Protein 5ZGM (pdb70)

Nearest PDB structures (foldseek):
  5zgm-assembly2_B  TM=1.006E+00  e=1.444E-17  Mustelus griseus
  5pal-assembly1_A  TM=9.961E-01  e=2.293E-15  Triakis semifasciata
  1rtp-assembly3_3  TM=9.952E-01  e=2.263E-12  Rattus rattus
  1rtp-assembly2_2  TM=9.877E-01  e=3.039E-12  Rattus rattus
  3fs7-assembly1_A  TM=9.893E-01  e=7.801E-12  Gallus gallus

Structure (mmCIF, N/CA/C/O backbone):
data_5ZGM
#
_entry.id   5ZGM
#
_cell.length_a   26.207
_cell.length_b   43.289
_cell.length_c   52.570
_cell.angle_alpha   65.97
_cell.angle_beta   88.93
_cell.angle_gamma   88.61
#
_symmetry.space_grou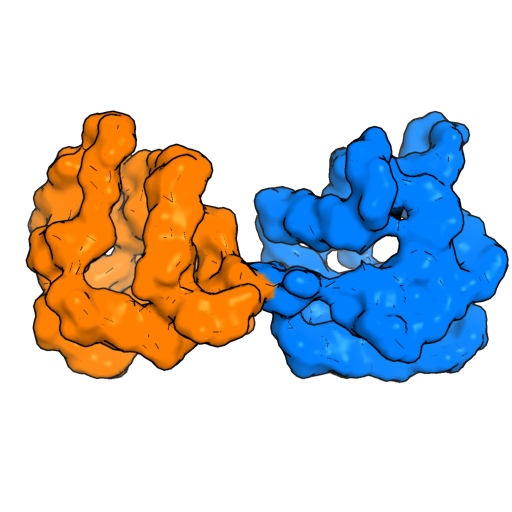p_name_H-M   'P 1'
#
loop_
_entity.id
_entity.type
_entity.pdbx_description
1 polymer 'Parvalbumin SPVI'
2 non-polymer 'CALCIUM ION'
3 non-polymer 'SULFATE ION'
4 water water
#
loop_
_atom_site.group_PDB
_atom_site.id
_atom_site.type_symbol
_atom_site.label_atom_id
_atom_site.label_alt_id
_atom_site.label_comp_id
_atom_site.label_asym_id
_atom_site.label_entity_id
_atom_site.label_seq_id
_atom_site.pdbx_PDB_ins_code
_atom_site.Cartn_x
_atom_site.Cartn_y
_atom_site.Cartn_z
_atom_site.occupancy
_atom_site.B_iso_or_equiv
_atom_site.auth_seq_id
_atom_site.auth_comp_id
_atom_site.auth_asym_id
_atom_site.auth_atom_id
_atom_site.pdbx_PDB_model_num
ATOM 1 N N . PRO A 1 2 ? 27.176 -10.925 24.694 1.00 12.65 2 PRO A N 1
ATOM 2 C CA . PRO A 1 2 ? 26.059 -11.176 23.781 1.00 10.29 2 PRO A CA 1
ATOM 3 C C . PRO A 1 2 ? 24.711 -10.997 24.470 1.00 10.17 2 PRO A C 1
ATOM 4 O O . PRO A 1 2 ? 24.663 -10.491 25.600 1.00 9.89 2 PRO A O 1
ATOM 8 N N . MET A 1 3 ? 23.629 -11.411 23.809 1.00 11.08 3 MET A N 1
ATOM 9 C CA . MET A 1 3 ? 22.304 -11.197 24.379 1.00 8.32 3 MET A CA 1
ATOM 10 C C . MET A 1 3 ? 22.112 -11.962 25.678 1.00 9.10 3 MET A C 1
ATOM 11 O O . MET A 1 3 ? 21.245 -11.600 26.485 1.00 8.41 3 MET A O 1
ATOM 16 N N . THR A 1 4 ? 22.904 -13.006 25.900 1.00 7.92 4 THR A N 1
ATOM 17 C CA . THR A 1 4 ? 22.841 -13.754 27.147 1.00 7.15 4 THR A CA 1
ATOM 18 C C . THR A 1 4 ? 23.252 -12.931 28.363 1.00 8.45 4 THR A C 1
ATOM 19 O O . THR A 1 4 ? 23.071 -13.408 29.489 1.00 9.07 4 THR A O 1
ATOM 23 N N . LYS A 1 5 ? 23.756 -11.706 28.193 1.00 7.41 5 LYS A N 1
ATOM 24 C CA . LYS A 1 5 ? 24.008 -10.872 29.368 1.00 9.48 5 LYS A CA 1
ATOM 25 C C . LYS A 1 5 ? 22.716 -10.542 30.111 1.00 8.88 5 LYS A C 1
ATOM 26 O O . LYS A 1 5 ? 22.745 -10.288 31.321 1.00 9.50 5 LYS A O 1
ATOM 32 N N . VAL A 1 6 ? 21.577 -10.554 29.418 1.00 7.67 6 VAL A N 1
ATOM 33 C CA . VAL A 1 6 ? 20.307 -10.261 30.075 1.00 8.03 6 VAL A CA 1
ATOM 34 C C . VAL A 1 6 ? 19.237 -11.309 29.850 1.00 8.73 6 VAL A C 1
ATOM 35 O O . VAL A 1 6 ? 18.261 -11.335 30.618 1.00 10.69 6 VAL A O 1
ATOM 39 N N . LEU A 1 7 ? 19.343 -12.186 28.853 1.00 6.43 7 LEU A N 1
ATOM 40 C CA . LEU A 1 7 ? 18.325 -13.201 28.597 1.00 8.47 7 LEU A CA 1
ATOM 41 C C . LEU A 1 7 ? 18.937 -14.592 28.689 1.00 9.32 7 LEU A C 1
ATOM 42 O O . LEU A 1 7 ? 20.155 -14.760 28.601 1.00 8.14 7 LEU A O 1
ATOM 47 N N . LYS A 1 8 ? 18.080 -15.601 28.862 1.00 10.54 8 LYS A N 1
ATOM 48 C CA . LYS A 1 8 ? 18.545 -16.963 29.095 1.00 10.88 8 LYS A CA 1
ATOM 49 C C . LYS A 1 8 ? 18.766 -17.697 27.783 1.00 11.78 8 LYS A C 1
ATOM 50 O O . LYS A 1 8 ? 17.950 -17.614 26.856 1.00 12.27 8 LYS A O 1
ATOM 56 N N . ALA A 1 9 ? 19.887 -18.416 27.713 1.00 13.71 9 ALA A N 1
ATOM 57 C CA . ALA A 1 9 ? 20.241 -19.121 26.490 1.00 11.92 9 ALA A CA 1
ATOM 58 C C . ALA A 1 9 ? 19.120 -20.049 26.029 1.00 11.49 9 ALA A C 1
ATOM 59 O O . ALA A 1 9 ? 18.787 -20.089 24.838 1.00 14.35 9 ALA A O 1
ATOM 61 N N . ASP A 1 10 ? 18.501 -20.774 26.963 1.00 14.15 10 ASP A N 1
ATOM 62 C CA . ASP A 1 10 ? 17.431 -21.702 26.601 1.00 15.78 10 ASP A CA 1
ATOM 63 C C . ASP A 1 10 ? 16.183 -20.973 26.106 1.00 14.72 10 ASP A C 1
ATOM 64 O O . ASP A 1 10 ? 15.481 -21.474 25.219 1.00 15.73 10 ASP A O 1
ATOM 69 N N . ASP A 1 11 ? 15.870 -19.809 26.681 1.00 14.41 11 ASP A N 1
ATOM 70 C CA . ASP A 1 11 ? 14.730 -19.029 26.198 1.00 13.51 11 ASP A CA 1
ATOM 71 C C . ASP A 1 11 ? 15.006 -18.468 24.811 1.00 12.37 11 ASP A C 1
ATOM 72 O O . ASP A 1 11 ? 14.108 -18.429 23.957 1.00 12.88 11 ASP A O 1
ATOM 77 N N . ILE A 1 12 ? 16.236 -18.012 24.574 1.00 10.76 12 ILE A N 1
ATOM 78 C CA . ILE A 1 12 ? 16.595 -17.517 23.249 1.00 9.67 12 ILE A CA 1
ATOM 79 C C . ILE A 1 12 ? 16.405 -18.612 22.208 1.00 12.16 12 ILE A C 1
ATOM 80 O O . ILE A 1 12 ? 15.806 -18.388 21.146 1.00 12.77 12 ILE A O 1
ATOM 85 N N . ASN A 1 13 ? 16.902 -19.819 22.502 1.00 13.62 13 ASN A N 1
ATOM 86 C CA . ASN A 1 13 ? 16.800 -20.907 21.536 1.00 14.42 13 ASN A CA 1
ATOM 87 C C . ASN A 1 13 ? 15.347 -21.262 21.254 1.00 13.38 13 ASN A C 1
ATOM 88 O O . ASN A 1 13 ? 14.971 -21.472 20.095 1.00 15.38 13 ASN A O 1
ATOM 93 N N . LYS A 1 14 ? 14.514 -21.319 22.298 1.00 13.35 14 LYS A N 1
ATOM 94 C CA . LYS A 1 14 ? 13.104 -21.642 22.111 1.00 14.82 14 LYS A CA 1
ATOM 95 C C . LYS A 1 14 ? 12.386 -20.553 21.324 1.00 13.28 14 LYS A C 1
ATOM 96 O O . LYS A 1 14 ? 11.622 -20.846 20.395 1.00 15.33 14 LYS A O 1
ATOM 102 N N . ALA A 1 15 ? 12.637 -19.285 21.667 1.00 12.47 15 ALA A N 1
ATOM 103 C CA . ALA A 1 15 ? 11.925 -18.196 21.009 1.00 11.91 15 ALA A CA 1
ATOM 104 C C . ALA A 1 15 ? 12.315 -18.086 19.542 1.00 10.93 15 ALA A C 1
ATOM 105 O O . ALA A 1 15 ? 11.451 -17.884 18.680 1.00 12.29 15 ALA A O 1
ATOM 107 N N . VAL A 1 16 ? 13.606 -18.220 19.236 1.00 11.62 16 VAL A N 1
ATOM 108 C CA . VAL A 1 16 ? 14.043 -18.110 17.849 1.00 12.09 16 VAL A CA 1
ATOM 109 C C . VAL A 1 16 ? 13.499 -19.269 17.021 1.00 13.99 16 VAL A C 1
ATOM 110 O O . VAL A 1 16 ? 13.006 -19.073 15.902 1.00 15.40 16 VAL A O 1
ATOM 114 N N . SER A 1 17 ? 13.538 -20.482 17.571 1.00 17.20 17 SER A N 1
ATOM 115 C CA . SER A 1 17 ? 12.999 -21.630 16.849 1.00 18.72 17 SER A CA 1
ATOM 116 C C . SER A 1 17 ? 11.502 -21.493 16.599 1.00 16.30 17 SER A C 1
ATOM 117 O O . SER A 1 17 ? 11.001 -21.970 15.573 1.00 16.46 17 SER A O 1
ATOM 120 N N . ALA A 1 18 ? 10.774 -20.834 17.507 1.00 16.63 18 ALA A N 1
ATOM 121 C CA . ALA A 1 18 ? 9.333 -20.701 17.336 1.00 14.02 18 ALA A CA 1
ATOM 122 C C . ALA A 1 18 ? 8.971 -19.899 16.096 1.00 13.41 18 ALA A C 1
ATOM 123 O O . ALA A 1 18 ? 7.829 -19.983 15.629 1.00 16.43 18 ALA A O 1
ATOM 125 N N . PHE A 1 19 ? 9.910 -19.126 15.551 1.00 12.22 19 PHE A N 1
ATOM 126 C CA . PHE A 1 19 ? 9.654 -18.287 14.389 1.00 10.93 19 PHE A CA 1
ATOM 127 C C . PHE A 1 19 ? 10.568 -18.628 13.225 1.00 11.77 19 PHE A C 1
ATOM 128 O O . PHE A 1 19 ? 10.876 -17.774 12.396 1.00 13.50 19 PHE A O 1
ATOM 136 N N . LYS A 1 20 ? 10.949 -19.903 13.120 1.00 15.15 20 LYS A N 1
ATOM 137 C CA . LYS A 1 20 ? 11.814 -20.335 12.027 1.00 15.27 20 LYS A CA 1
ATOM 138 C C . LYS A 1 20 ? 11.131 -20.207 10.670 1.00 14.90 20 LYS A C 1
ATOM 139 O O . LYS A 1 20 ? 11.807 -20.019 9.655 1.00 16.60 20 LYS A O 1
ATOM 145 N N . ASP A 1 21 ? 9.810 -20.310 10.623 1.00 13.36 21 ASP A N 1
ATOM 146 C CA . ASP A 1 21 ? 9.104 -20.246 9.351 1.00 15.05 21 ASP A CA 1
ATOM 147 C C . ASP A 1 21 ? 9.079 -18.818 8.826 1.00 14.22 21 ASP A C 1
ATOM 148 O O . ASP A 1 21 ? 8.603 -17.913 9.533 1.00 13.86 21 ASP A O 1
ATOM 153 N N . PRO A 1 22 ? 9.579 -18.568 7.614 1.00 12.79 22 PRO A N 1
ATOM 154 C CA . PRO A 1 22 ? 9.521 -17.218 7.048 1.00 14.29 22 PRO A CA 1
ATOM 155 C C . PRO A 1 22 ? 8.097 -16.692 7.008 1.00 14.72 22 PRO A C 1
ATOM 156 O O . PRO A 1 22 ? 7.151 -17.416 6.693 1.00 15.18 22 PRO A O 1
ATOM 160 N N . GLY A 1 23 ? 7.949 -15.418 7.351 1.00 13.85 23 GLY A N 1
ATOM 161 C CA . GLY A 1 23 ? 6.667 -14.754 7.297 1.00 17.41 23 GLY A CA 1
ATOM 162 C C . GLY A 1 23 ? 5.842 -14.832 8.561 1.00 19.46 23 GLY A C 1
ATOM 163 O O . GLY A 1 23 ? 4.776 -14.207 8.620 1.00 28.10 23 GLY A O 1
ATOM 164 N N . THR A 1 24 ? 6.298 -15.556 9.579 1.00 12.49 24 THR A N 1
ATOM 165 C CA . THR A 1 24 ? 5.489 -15.805 10.765 1.00 13.69 24 THR A CA 1
ATOM 166 C C . THR A 1 24 ? 5.885 -14.969 11.974 1.00 12.50 24 THR A C 1
ATOM 167 O O . THR A 1 24 ? 5.304 -15.156 13.045 1.00 14.48 24 THR A O 1
ATOM 171 N N . PHE A 1 25 ? 6.846 -14.057 11.846 1.00 12.98 25 PHE A N 1
ATOM 172 C CA . PHE A 1 25 ? 7.334 -13.372 13.040 1.00 11.70 25 PHE A CA 1
ATOM 173 C C . PHE A 1 25 ? 6.230 -12.547 13.695 1.00 14.64 25 PHE A C 1
ATOM 174 O O . PHE A 1 25 ? 5.462 -11.857 13.019 1.00 14.75 25 PHE A O 1
ATOM 182 N N . ASP A 1 26 ? 6.136 -12.656 15.018 1.00 12.70 26 ASP A N 1
ATOM 183 C CA . ASP A 1 26 ? 5.270 -11.807 15.832 1.00 13.94 26 ASP A CA 1
ATOM 184 C C . ASP A 1 26 ? 6.092 -11.384 17.036 1.00 11.31 26 ASP A C 1
ATOM 185 O O . ASP A 1 26 ? 6.386 -12.210 17.908 1.00 9.98 26 ASP A O 1
ATOM 190 N N . TYR A 1 27 ? 6.444 -10.102 17.105 1.00 10.89 27 TYR A N 1
ATOM 191 C CA . TYR A 1 27 ? 7.325 -9.662 18.187 1.00 11.97 27 TYR A CA 1
ATOM 192 C C . TYR A 1 27 ? 6.691 -9.854 19.561 1.00 9.01 27 TYR A C 1
ATOM 193 O O . TYR A 1 27 ? 7.407 -10.033 20.547 1.00 9.12 27 TYR A O 1
ATOM 202 N N . LYS A 1 28 ? 5.365 -9.807 19.656 1.00 10.00 28 LYS A N 1
ATOM 203 C CA . LYS A 1 28 ? 4.742 -9.877 20.975 1.00 10.56 28 LYS A CA 1
ATOM 204 C C . LYS A 1 28 ? 4.915 -11.257 21.594 1.00 8.73 28 LYS A C 1
ATOM 205 O O . LYS A 1 28 ? 5.347 -11.390 22.749 1.00 9.75 28 LYS A O 1
ATOM 211 N N . ARG A 1 29 ? 4.592 -12.301 20.832 1.00 9.90 29 ARG A N 1
ATOM 212 C CA . ARG A 1 29 ? 4.843 -13.656 21.295 1.00 11.05 29 ARG A CA 1
ATOM 213 C C . ARG A 1 29 ? 6.340 -13.923 21.437 1.00 9.23 29 ARG A C 1
ATOM 214 O O . ARG A 1 29 ? 6.760 -14.624 22.361 1.00 8.64 29 ARG A O 1
ATOM 222 N N . PHE A 1 30 ? 7.163 -13.374 20.536 1.00 6.91 30 PHE A N 1
ATOM 223 C CA . PHE A 1 30 ? 8.608 -13.562 20.656 1.00 8.48 30 PHE A CA 1
ATOM 224 C C . PHE A 1 30 ? 9.132 -12.969 21.962 1.00 8.54 30 PHE A C 1
ATOM 225 O O . PHE A 1 30 ? 9.932 -13.604 22.670 1.00 7.75 30 PHE A O 1
ATOM 233 N N . PHE A 1 31 ? 8.678 -11.760 22.314 1.00 8.13 31 PHE A N 1
ATOM 234 C CA . PHE A 1 31 ? 9.126 -11.139 23.557 1.00 8.91 31 PHE A CA 1
ATOM 235 C C . PHE A 1 31 ? 8.689 -11.933 24.784 1.00 8.53 31 PHE A C 1
ATOM 236 O O . PHE A 1 31 ? 9.407 -11.964 25.789 1.00 9.32 31 PHE A O 1
ATOM 244 N N . GLN A 1 32 ? 7.527 -12.587 24.726 1.00 8.18 32 GLN A N 1
ATOM 245 C CA . GLN A 1 32 ? 7.116 -13.454 25.829 1.00 8.86 32 GLN A CA 1
ATOM 246 C C . GLN A 1 32 ? 8.014 -14.680 25.912 1.00 10.22 32 GLN A C 1
ATOM 247 O O . GLN A 1 32 ? 8.561 -14.995 26.976 1.00 11.29 32 GLN A O 1
ATOM 253 N N . LEU A 1 33 ? 8.190 -15.372 24.785 1.00 9.13 33 LEU A N 1
ATOM 254 C CA . LEU A 1 33 ? 8.936 -16.632 24.790 1.00 10.41 33 LEU A CA 1
ATOM 255 C C . LEU A 1 33 ? 10.395 -16.420 25.164 1.00 11.79 33 LEU A C 1
ATOM 256 O O . LEU A 1 33 ? 11.000 -17.266 25.838 1.00 11.32 33 LEU A O 1
ATOM 261 N N . VAL A 1 34 ? 10.985 -15.307 24.719 1.00 9.42 34 VAL A N 1
ATOM 262 C CA . VAL A 1 34 ? 12.403 -15.037 24.954 1.00 9.06 34 VAL A CA 1
ATOM 263 C C . VAL A 1 34 ? 12.652 -14.491 26.348 1.00 8.82 34 VAL A C 1
ATOM 264 O O . VAL A 1 34 ? 13.817 -14.350 26.754 1.00 10.00 34 VAL A O 1
ATOM 268 N N . GLY A 1 35 ? 11.591 -14.177 27.098 1.00 9.77 35 GLY A N 1
ATOM 269 C CA . GLY A 1 35 ? 11.747 -13.684 28.451 1.00 11.38 35 GLY A CA 1
ATOM 270 C C . GLY A 1 35 ? 12.083 -12.217 28.554 1.00 9.17 35 GLY A C 1
ATOM 271 O O . GLY A 1 35 ? 12.604 -11.777 29.586 1.00 12.29 35 GLY A O 1
ATOM 272 N N . LEU A 1 36 ? 11.808 -11.442 27.505 1.00 8.16 36 LEU A N 1
ATOM 273 C CA . LEU A 1 36 ? 12.047 -10.004 27.541 1.00 8.02 36 LEU A CA 1
ATOM 274 C C . LEU A 1 36 ? 10.890 -9.254 28.191 1.00 9.36 36 LEU A C 1
ATOM 275 O O . LEU A 1 36 ? 11.107 -8.235 28.859 1.00 9.17 36 LEU A O 1
ATOM 280 N N . LYS A 1 37 ? 9.660 -9.720 28.001 1.00 10.23 37 LYS A N 1
ATOM 281 C CA A LYS A 1 37 ? 8.561 -9.178 28.781 0.50 10.79 37 LYS A CA 1
ATOM 282 C CA B LYS A 1 37 ? 8.543 -9.202 28.779 0.50 10.89 37 LYS A CA 1
ATOM 283 C C . LYS A 1 37 ? 8.850 -9.394 30.259 1.00 11.85 37 LYS A C 1
ATOM 284 O O . LYS A 1 37 ? 9.246 -10.484 30.677 1.00 14.01 37 LYS A O 1
ATOM 295 N N . GLY A 1 38 ? 8.687 -8.330 31.047 1.00 10.72 38 GLY A N 1
ATOM 296 C CA . GLY A 1 38 ? 8.993 -8.368 32.463 1.00 16.96 38 GLY A CA 1
ATOM 297 C C . GLY A 1 38 ? 10.384 -7.903 32.829 1.00 17.21 38 GLY A C 1
ATOM 298 O O . GLY A 1 38 ? 10.767 -8.013 33.999 1.00 17.74 38 GLY A O 1
ATOM 299 N N . LYS A 1 39 ? 11.161 -7.412 31.870 1.00 11.38 39 LYS A N 1
ATOM 300 C CA . LYS A 1 39 ? 12.488 -6.912 32.165 1.00 9.79 39 LYS A CA 1
ATOM 301 C C . LYS A 1 39 ? 12.432 -5.432 32.518 1.00 9.48 39 LYS A C 1
ATOM 302 O O . LYS A 1 39 ? 11.621 -4.671 31.981 1.00 10.38 39 LYS A O 1
ATOM 308 N N . SER A 1 40 ? 13.308 -5.038 33.435 1.00 9.21 40 SER A N 1
ATOM 309 C CA . SER A 1 40 ? 13.440 -3.648 33.828 1.00 11.03 40 SER A CA 1
ATOM 310 C C . SER A 1 40 ? 13.944 -2.796 32.668 1.00 8.41 40 SER A C 1
ATOM 311 O O . SER A 1 40 ? 14.526 -3.290 31.695 1.00 10.39 40 SER A O 1
ATOM 314 N N . GLU A 1 41 ? 13.729 -1.482 32.797 1.00 10.81 41 GLU A N 1
ATOM 315 C CA . GLU A 1 41 ? 14.177 -0.548 31.766 1.00 10.72 41 GLU A CA 1
ATOM 316 C C . GLU A 1 41 ? 15.671 -0.681 31.511 1.00 8.60 41 GLU A C 1
ATOM 317 O O . GLU A 1 41 ? 16.118 -0.616 30.360 1.00 9.64 41 GLU A O 1
ATOM 323 N N . ALA A 1 42 ? 16.462 -0.892 32.565 1.00 8.65 42 ALA A N 1
ATOM 324 C CA . ALA A 1 42 ? 17.905 -1.010 32.381 1.00 8.14 42 ALA A CA 1
ATOM 325 C C . ALA A 1 42 ? 18.273 -2.251 31.574 1.00 7.79 42 ALA A C 1
ATOM 326 O O . ALA A 1 42 ? 19.185 -2.205 30.734 1.00 9.46 42 ALA A O 1
ATOM 328 N N . GLN A 1 43 ? 17.586 -3.369 31.805 1.00 8.90 43 GLN A N 1
ATOM 329 C CA . GLN A 1 43 ? 17.897 -4.570 31.038 1.00 7.51 43 GLN A CA 1
ATOM 330 C C . GLN A 1 43 ? 17.384 -4.450 29.610 1.00 8.69 43 GLN A C 1
ATOM 331 O O . GLN A 1 43 ? 18.037 -4.911 28.669 1.00 7.99 43 GLN A O 1
ATOM 337 N N . VAL A 1 44 ? 16.233 -3.810 29.426 1.00 8.38 44 VAL A N 1
ATOM 338 C CA . VAL A 1 44 ? 15.733 -3.556 28.076 1.00 7.43 44 VAL A CA 1
ATOM 339 C C . VAL A 1 44 ? 16.720 -2.702 27.294 1.00 7.82 44 VAL A C 1
ATOM 340 O O . VAL A 1 44 ? 16.937 -2.925 26.089 1.00 8.95 44 VAL A O 1
ATOM 344 N N . LYS A 1 45 ? 17.363 -1.739 27.965 1.00 8.21 45 LYS A N 1
ATOM 345 C CA . LYS A 1 45 ? 18.381 -0.915 27.310 1.00 8.28 45 LYS A CA 1
ATOM 346 C C . LYS A 1 45 ? 19.554 -1.756 26.808 1.00 9.64 45 LYS A C 1
ATOM 347 O O . LYS A 1 45 ? 20.107 -1.481 25.736 1.00 9.35 45 LYS A O 1
ATOM 353 N N . GLU A 1 46 ? 19.951 -2.785 27.560 1.00 8.23 46 GLU A N 1
ATOM 354 C CA . GLU A 1 46 ? 21.022 -3.658 27.088 1.00 8.10 46 GLU A CA 1
ATOM 355 C C . GLU A 1 46 ? 20.616 -4.405 25.820 1.00 7.73 46 GLU A C 1
ATOM 356 O O . GLU A 1 46 ? 21.434 -4.583 24.907 1.00 8.69 46 GLU A O 1
ATOM 362 N N . VAL A 1 47 ? 19.359 -4.847 25.741 1.00 7.31 47 VAL A N 1
ATOM 363 C CA . VAL A 1 47 ? 18.866 -5.498 24.529 1.00 7.22 47 VAL A CA 1
ATOM 364 C C . VAL A 1 47 ? 18.885 -4.515 23.369 1.00 5.81 47 VAL A C 1
ATOM 365 O O . VAL A 1 47 ? 19.368 -4.823 22.270 1.00 7.66 47 VAL A O 1
ATOM 369 N N . PHE A 1 48 ? 18.375 -3.298 23.614 1.00 6.37 48 PHE A N 1
ATOM 370 C CA . PHE A 1 48 ? 18.346 -2.268 22.581 1.00 5.90 48 PHE A CA 1
ATOM 371 C C . PHE A 1 48 ? 19.738 -2.033 22.030 1.00 6.04 48 PHE A C 1
ATOM 372 O O . PHE A 1 48 ? 19.938 -1.949 20.812 1.00 7.09 48 PHE A O 1
ATOM 380 N N . GLU A 1 49 ? 20.727 -1.928 22.925 1.00 6.77 49 GLU A N 1
ATOM 381 C CA . GLU A 1 49 ? 22.084 -1.619 22.485 1.00 7.86 49 GLU A CA 1
ATOM 382 C C . GLU A 1 49 ? 22.687 -2.730 21.633 1.00 7.54 49 GLU A C 1
ATOM 383 O O . GLU A 1 49 ? 23.446 -2.437 20.703 1.00 7.89 49 GLU A O 1
ATOM 389 N N . ILE A 1 50 ? 22.337 -3.992 21.890 1.00 7.25 50 ILE A N 1
ATOM 390 C CA . ILE A 1 50 ? 22.810 -5.072 21.034 1.00 8.14 50 ILE A CA 1
ATOM 391 C C . ILE A 1 50 ? 22.183 -4.967 19.654 1.00 7.20 50 ILE A C 1
ATOM 392 O O . ILE A 1 50 ? 22.852 -5.147 18.633 1.00 8.77 50 ILE A O 1
ATOM 397 N N . LEU A 1 51 ? 20.888 -4.665 19.600 1.00 6.99 51 LEU A N 1
ATOM 398 C CA . LEU A 1 51 ? 20.208 -4.554 18.313 1.00 6.32 51 LEU A CA 1
ATOM 399 C C . LEU A 1 51 ? 20.689 -3.345 17.512 1.00 9.03 51 LEU A C 1
ATOM 400 O O . LEU A 1 51 ? 20.709 -3.388 16.274 1.00 7.90 51 LEU A O 1
ATOM 405 N N . ASP A 1 52 ? 21.076 -2.268 18.197 1.00 6.52 52 ASP A N 1
ATOM 406 C CA . ASP A 1 52 ? 21.654 -1.077 17.570 1.00 5.87 52 ASP A CA 1
ATOM 407 C C . ASP A 1 52 ? 23.128 -1.359 17.276 1.00 7.73 52 ASP A C 1
ATOM 408 O O . ASP A 1 52 ? 24.041 -0.950 17.999 1.00 8.49 52 ASP A O 1
ATOM 413 N N . LYS A 1 53 ? 23.353 -2.065 16.166 1.00 8.21 53 LYS A N 1
ATOM 414 C CA . LYS A 1 53 ? 24.681 -2.585 15.870 1.00 11.69 53 LYS A CA 1
ATOM 415 C C . LYS A 1 53 ? 25.682 -1.483 15.570 1.00 10.73 53 LYS A C 1
ATOM 416 O O . LYS A 1 53 ? 26.870 -1.646 15.866 1.00 13.01 53 LYS A O 1
ATOM 422 N N . ASP A 1 54 ? 25.249 -0.374 14.978 1.00 7.12 54 ASP A N 1
ATOM 423 C CA . ASP A 1 54 ? 26.165 0.673 14.549 1.00 8.48 54 ASP A CA 1
ATOM 424 C C . ASP A 1 54 ? 26.270 1.829 15.539 1.00 9.34 54 ASP A C 1
ATOM 425 O O . ASP A 1 54 ? 26.824 2.875 15.188 1.00 10.44 54 ASP A O 1
ATOM 430 N N . GLN A 1 55 ? 25.737 1.671 16.755 1.00 7.48 55 GLN A N 1
ATOM 431 C CA . GLN A 1 55 ? 25.861 2.668 17.825 1.00 9.26 55 GLN A CA 1
ATOM 432 C C . GLN A 1 55 ? 25.179 3.991 17.506 1.00 9.39 55 GLN A C 1
ATOM 433 O O . GLN A 1 55 ? 25.513 5.019 18.102 1.00 11.53 55 GLN A O 1
ATOM 439 N N . SER A 1 56 ? 24.209 3.998 16.600 1.00 8.20 56 SER A N 1
ATOM 440 C CA . SER A 1 56 ? 23.587 5.256 16.211 1.00 8.95 56 SER A CA 1
ATOM 441 C C . SER A 1 56 ? 22.615 5.793 17.249 1.00 9.38 56 SER A C 1
ATOM 442 O O . SER A 1 56 ? 22.240 6.968 17.168 1.00 12.04 56 SER A O 1
ATOM 445 N N . GLY A 1 57 ? 22.217 4.984 18.228 1.00 6.68 57 GLY A N 1
ATOM 446 C CA . GLY A 1 57 ? 21.162 5.377 19.137 1.00 7.80 57 GLY A CA 1
ATOM 447 C C . GLY A 1 57 ? 19.769 4.999 18.684 1.00 6.65 57 GLY A C 1
ATOM 448 O O . GLY A 1 57 ? 18.800 5.263 19.418 1.00 8.15 57 GLY A O 1
ATOM 449 N N . PHE A 1 58 ? 19.630 4.398 17.502 1.00 6.55 58 PHE A N 1
ATOM 450 C CA . PHE A 1 58 ? 18.344 3.966 16.977 1.00 5.23 58 PHE A CA 1
ATOM 451 C C . PHE A 1 58 ? 18.530 2.618 16.302 1.00 6.33 58 PHE A C 1
ATOM 452 O O . PHE A 1 58 ? 19.616 2.298 15.807 1.00 7.27 58 PHE A O 1
ATOM 460 N N . ILE A 1 59 ? 17.455 1.833 16.274 1.00 6.21 59 ILE A N 1
ATOM 461 C CA . ILE A 1 59 ? 17.399 0.609 15.487 1.00 6.81 59 ILE A CA 1
ATOM 462 C C . ILE A 1 59 ? 16.780 1.003 14.153 1.00 6.57 59 ILE A C 1
ATOM 463 O O . ILE A 1 59 ? 15.569 1.234 14.059 1.00 6.97 59 ILE A O 1
ATOM 468 N N . GLU A 1 60 ? 17.620 1.134 13.138 1.00 6.57 60 GLU A N 1
ATOM 469 C CA . GLU A 1 60 ? 17.148 1.462 11.801 1.00 6.82 60 GLU A CA 1
ATOM 470 C C . GLU A 1 60 ? 16.488 0.234 11.173 1.00 8.09 60 GLU A C 1
ATOM 471 O O . GLU A 1 60 ? 16.582 -0.882 11.690 1.00 8.27 60 GLU A O 1
ATOM 477 N N . GLU A 1 61 ? 15.804 0.448 10.047 1.00 9.16 61 GLU A N 1
ATOM 478 C CA . GLU A 1 61 ? 15.011 -0.621 9.443 1.00 8.15 61 GLU A CA 1
ATOM 479 C C . GLU A 1 61 ? 15.842 -1.871 9.157 1.00 10.55 61 GLU A C 1
ATOM 480 O O . GLU A 1 61 ? 15.390 -2.994 9.420 1.00 9.87 61 GLU A O 1
ATOM 486 N N . GLU A 1 62 ? 17.062 -1.712 8.634 1.00 8.83 62 GLU A N 1
ATOM 487 C CA . GLU A 1 62 ? 17.853 -2.899 8.325 1.00 11.20 62 GLU A CA 1
ATOM 488 C C . GLU A 1 62 ? 18.305 -3.625 9.585 1.00 11.26 62 GLU A C 1
ATOM 489 O O . GLU A 1 62 ? 18.469 -4.851 9.564 1.00 10.66 62 GLU A O 1
ATOM 495 N N . GLU A 1 63 ? 18.514 -2.894 10.684 1.00 8.16 63 GLU A N 1
ATOM 496 C CA . GLU A 1 63 ? 18.808 -3.547 11.956 1.00 7.56 63 GLU A CA 1
ATOM 497 C C . GLU A 1 63 ? 17.600 -4.308 12.488 1.00 8.98 63 GLU A C 1
ATOM 498 O O . GLU A 1 63 ? 17.758 -5.349 13.140 1.00 9.72 63 GLU A O 1
ATOM 504 N N . LEU A 1 64 ? 16.391 -3.798 12.246 1.00 8.59 64 LEU A N 1
ATOM 505 C CA . LEU A 1 64 ? 15.189 -4.536 12.614 1.00 6.90 64 LEU A CA 1
ATOM 506 C C . LEU A 1 64 ? 15.059 -5.816 11.798 1.00 8.18 64 LEU A C 1
ATOM 507 O O . LEU A 1 64 ? 14.632 -6.858 12.313 1.00 9.39 64 LEU A O 1
ATOM 512 N N . LYS A 1 65 ? 15.420 -5.757 10.516 1.00 7.41 65 LYS A N 1
ATOM 513 C CA . LYS A 1 65 ? 15.384 -6.956 9.685 1.00 8.48 65 LYS A CA 1
ATOM 514 C C . LYS A 1 65 ? 16.280 -8.055 10.254 1.00 11.20 65 LYS A C 1
ATOM 515 O O . LYS A 1 65 ? 15.983 -9.252 10.102 1.00 11.15 65 LYS A O 1
ATOM 521 N N . SER A 1 66 ? 17.363 -7.675 10.935 1.00 9.31 66 SER A N 1
ATOM 522 C CA . SER A 1 66 ? 18.288 -8.623 11.544 1.00 9.40 66 SER A CA 1
ATOM 523 C C . SER A 1 66 ? 18.000 -8.877 13.019 1.00 8.07 66 SER A C 1
ATOM 524 O O . SER A 1 66 ? 18.876 -9.380 13.723 1.00 11.00 66 SER A O 1
ATOM 527 N N . VAL A 1 67 ? 16.786 -8.570 13.487 1.00 7.70 67 VAL A N 1
ATOM 528 C CA . VAL A 1 67 ? 16.490 -8.670 14.917 1.00 8.38 67 VAL A CA 1
ATOM 529 C C . VAL A 1 67 ? 16.810 -10.058 15.470 1.00 11.41 67 VAL A C 1
ATOM 530 O O . VAL A 1 67 ? 17.394 -10.183 16.554 1.00 9.04 67 VAL A O 1
ATOM 534 N N . LEU A 1 68 ? 16.432 -11.124 14.751 1.00 8.76 68 LEU A N 1
ATOM 535 C CA . LEU A 1 68 ? 16.643 -12.463 15.296 1.00 11.53 68 LEU A CA 1
ATOM 536 C C . LEU A 1 68 ? 18.124 -12.763 15.480 1.00 11.02 68 LEU A C 1
ATOM 537 O O . LEU A 1 68 ? 18.509 -13.419 16.456 1.00 11.41 68 LEU A O 1
ATOM 542 N N . LYS A 1 69 ? 18.967 -12.283 14.558 1.00 10.55 69 LYS A N 1
ATOM 543 C CA . LYS A 1 69 ? 20.411 -12.479 14.655 1.00 12.86 69 LYS A CA 1
ATOM 544 C C . LYS A 1 69 ? 21.004 -11.795 15.879 1.00 12.53 69 LYS A C 1
ATOM 545 O O . LYS A 1 69 ? 22.058 -12.213 16.367 1.00 15.78 69 LYS A O 1
ATOM 551 N N . GLY A 1 70 ? 20.379 -10.723 16.374 1.00 12.19 70 GLY A N 1
ATOM 552 C CA . GLY A 1 70 ? 20.873 -10.111 17.593 1.00 12.86 70 GLY A CA 1
ATOM 553 C C . GLY A 1 70 ? 20.668 -10.991 18.807 1.00 11.64 70 GLY A C 1
ATOM 554 O O . GLY A 1 70 ? 21.444 -10.931 19.765 1.00 13.53 70 GLY A O 1
ATOM 555 N N . PHE A 1 71 ? 19.622 -11.815 18.785 1.00 10.37 71 PHE A N 1
ATOM 556 C CA . PHE A 1 71 ? 19.384 -12.765 19.861 1.00 11.79 71 PHE A CA 1
ATOM 557 C C . PHE A 1 71 ? 20.221 -14.027 19.690 1.00 14.80 71 PHE A C 1
ATOM 558 O O . PHE A 1 71 ? 20.768 -14.547 20.666 1.00 14.67 71 PHE A O 1
ATOM 566 N N . SER A 1 72 ? 20.344 -14.524 18.459 1.00 13.47 72 SER A N 1
ATOM 567 C CA . SER A 1 72 ? 21.071 -15.755 18.189 1.00 14.62 72 SER A CA 1
ATOM 568 C C . SER A 1 72 ? 21.728 -15.635 16.826 1.00 12.66 72 SER A C 1
ATOM 569 O O . SER A 1 72 ? 21.047 -15.381 15.826 1.00 13.86 72 SER A O 1
ATOM 572 N N . ALA A 1 73 ? 23.041 -15.876 16.789 1.00 16.16 73 ALA A N 1
ATOM 573 C CA . ALA A 1 73 ? 23.830 -15.561 15.600 1.00 20.91 73 ALA A CA 1
ATOM 574 C C . ALA A 1 73 ? 23.358 -16.311 14.362 1.00 22.26 73 ALA A C 1
ATOM 575 O O . ALA A 1 73 ? 23.563 -15.836 13.239 1.00 21.76 73 ALA A O 1
ATOM 577 N N . HIS A 1 74 ? 22.732 -17.472 14.535 1.00 16.65 74 HIS A N 1
ATOM 578 C CA . HIS A 1 74 ? 22.310 -18.277 13.396 1.00 18.97 74 HIS A CA 1
ATOM 579 C C . HIS A 1 74 ? 20.867 -18.019 12.979 1.00 21.48 74 HIS A C 1
ATOM 580 O O . HIS A 1 74 ? 20.374 -18.696 12.071 1.00 24.25 74 HIS A O 1
ATOM 587 N N . GLY A 1 75 ? 20.185 -17.059 13.609 1.00 19.08 75 GLY A N 1
ATOM 588 C CA . GLY A 1 75 ? 18.814 -16.764 13.247 1.00 18.63 75 GLY A CA 1
ATOM 589 C C . GLY A 1 75 ? 18.693 -16.218 11.839 1.00 14.50 75 GLY A C 1
ATOM 590 O O . GLY A 1 75 ? 19.633 -15.664 11.272 1.00 21.63 75 GLY A O 1
ATOM 591 N N . ARG A 1 76 ? 17.506 -16.381 11.264 1.00 14.86 76 ARG A N 1
ATOM 592 C CA . ARG A 1 76 ? 17.234 -15.879 9.927 1.00 13.42 76 ARG A CA 1
ATOM 593 C C . ARG A 1 76 ? 16.972 -14.375 9.948 1.00 12.35 76 ARG A C 1
ATOM 594 O O . ARG A 1 76 ? 16.612 -13.788 10.971 1.00 12.33 76 ARG A O 1
ATOM 602 N N . ASP A 1 77 ? 17.150 -13.752 8.790 1.00 12.23 77 ASP A N 1
ATOM 603 C CA . ASP A 1 77 ? 16.646 -12.399 8.605 1.00 10.18 77 ASP A CA 1
ATOM 604 C C . ASP A 1 77 ? 15.130 -12.433 8.441 1.00 12.49 77 ASP A C 1
ATOM 605 O O . ASP A 1 77 ? 14.555 -13.421 7.977 1.00 14.55 77 ASP A O 1
ATOM 610 N N . LEU A 1 78 ? 14.471 -11.346 8.841 1.00 10.19 78 LEU A N 1
ATOM 611 C CA . LEU A 1 78 ? 13.059 -11.176 8.532 1.00 9.77 78 LEU A CA 1
ATOM 612 C C . LEU A 1 78 ? 12.882 -10.813 7.058 1.00 12.17 78 LEU A C 1
ATOM 613 O O . LEU A 1 78 ? 13.788 -10.285 6.410 1.00 12.12 78 LEU A O 1
ATOM 618 N N . SER A 1 79 ? 11.698 -11.097 6.523 1.00 11.59 79 SER A N 1
ATOM 619 C CA . SER A 1 79 ? 11.380 -10.577 5.201 1.00 11.98 79 SER A CA 1
ATOM 620 C C . SER A 1 79 ? 11.094 -9.079 5.284 1.00 13.10 79 SER A C 1
ATOM 621 O O . SER A 1 79 ? 10.902 -8.514 6.366 1.00 12.51 79 SER A O 1
ATOM 624 N N . ASP A 1 80 ? 11.058 -8.424 4.121 1.00 14.00 80 ASP A N 1
ATOM 625 C CA . ASP A 1 80 ? 10.670 -7.016 4.097 1.00 11.92 80 ASP A CA 1
ATOM 626 C C . ASP A 1 80 ? 9.269 -6.823 4.672 1.00 13.90 80 ASP A C 1
ATOM 627 O O . ASP A 1 80 ? 9.015 -5.853 5.394 1.00 14.13 80 ASP A O 1
ATOM 632 N N . THR A 1 81 ? 8.355 -7.751 4.392 1.00 14.00 81 THR A N 1
ATOM 633 C CA . THR A 1 81 ? 6.998 -7.648 4.925 1.00 14.49 81 THR A CA 1
ATOM 634 C C . THR A 1 81 ? 7.000 -7.725 6.445 1.00 14.07 81 THR A C 1
ATOM 635 O O . THR A 1 81 ? 6.324 -6.941 7.120 1.00 13.39 81 THR A O 1
ATOM 639 N N . GLU A 1 82 ? 7.741 -8.681 7.002 1.00 10.49 82 GLU A N 1
ATOM 640 C CA . GLU A 1 82 ? 7.831 -8.782 8.456 1.00 11.21 82 GLU A CA 1
ATOM 641 C C . GLU A 1 82 ? 8.490 -7.546 9.055 1.00 11.62 82 GLU A C 1
ATOM 642 O O . GLU A 1 82 ? 8.066 -7.056 10.109 1.00 10.09 82 GLU A O 1
ATOM 648 N N . THR A 1 83 ? 9.548 -7.047 8.415 1.00 8.74 83 THR A N 1
ATOM 649 C CA . THR A 1 83 ? 10.255 -5.885 8.949 1.00 10.88 83 THR A CA 1
ATOM 650 C C . THR A 1 83 ? 9.348 -4.665 8.971 1.00 10.81 83 THR A C 1
ATOM 651 O O . THR A 1 83 ? 9.323 -3.913 9.954 1.00 9.98 83 THR A O 1
ATOM 655 N N . LYS A 1 84 ? 8.605 -4.439 7.887 1.00 11.02 84 LYS A N 1
ATOM 656 C CA . LYS A 1 84 ? 7.715 -3.284 7.838 1.00 13.88 84 LYS A CA 1
ATOM 657 C C . LYS A 1 84 ? 6.630 -3.377 8.905 1.00 12.82 84 LYS A C 1
ATOM 658 O O . LYS A 1 84 ? 6.279 -2.372 9.535 1.00 11.44 84 LYS A O 1
ATOM 664 N N . ALA A 1 85 ? 6.094 -4.575 9.137 1.00 12.04 85 ALA A N 1
ATOM 665 C CA . ALA A 1 85 ? 5.100 -4.736 10.192 1.00 12.22 85 ALA A CA 1
ATOM 666 C C . ALA A 1 85 ? 5.700 -4.458 11.560 1.00 11.54 85 ALA A C 1
ATOM 667 O O . ALA A 1 85 ? 5.068 -3.815 12.404 1.00 10.98 85 ALA A O 1
ATOM 669 N N . LEU A 1 86 ? 6.923 -4.927 11.792 1.00 9.06 86 LEU A N 1
ATOM 670 C CA . LEU A 1 86 ? 7.581 -4.702 13.072 1.00 11.41 86 LEU A CA 1
ATOM 671 C C . LEU A 1 86 ? 7.859 -3.220 13.277 1.00 11.67 86 LEU A C 1
ATOM 672 O O . LEU A 1 86 ? 7.574 -2.655 14.344 1.00 10.80 86 LEU A O 1
ATOM 677 N N . LEU A 1 87 ? 8.384 -2.562 12.246 1.00 8.99 87 LEU A N 1
ATOM 678 C CA . LEU A 1 87 ? 8.633 -1.131 12.347 1.00 10.31 87 LEU A CA 1
ATOM 679 C C . LEU A 1 87 ? 7.353 -0.365 12.650 1.00 12.09 87 LEU A C 1
ATOM 680 O O . LEU A 1 87 ? 7.345 0.495 13.535 1.00 10.93 87 LEU A O 1
ATOM 685 N N . ALA A 1 88 ? 6.255 -0.690 11.948 1.00 10.78 88 ALA A N 1
ATOM 686 C CA . ALA A 1 88 ? 4.973 -0.017 12.129 1.00 10.30 88 ALA A CA 1
ATOM 687 C C . ALA A 1 88 ? 4.407 -0.219 13.524 1.00 10.11 88 ALA A C 1
ATOM 688 O O . ALA A 1 88 ? 3.613 0.607 13.987 1.00 12.14 88 ALA A O 1
ATOM 690 N N . ALA A 1 89 ? 4.785 -1.294 14.202 1.00 9.17 89 ALA A N 1
ATOM 691 C CA . ALA A 1 89 ? 4.256 -1.544 15.532 1.00 8.60 89 ALA A CA 1
ATOM 692 C C . ALA A 1 89 ? 4.906 -0.675 16.599 1.00 10.29 89 ALA A C 1
ATOM 693 O O . ALA A 1 89 ? 4.348 -0.547 17.691 1.00 10.83 89 ALA A O 1
ATOM 695 N N . GLY A 1 90 ? 6.061 -0.074 16.315 1.00 9.05 90 GLY A N 1
ATOM 696 C CA . GLY A 1 90 ? 6.782 0.665 17.336 1.00 9.30 90 GLY A CA 1
ATOM 697 C C . GLY A 1 90 ? 7.223 2.073 16.975 1.00 7.24 90 GLY A C 1
ATOM 698 O O . GLY A 1 90 ? 7.634 2.833 17.856 1.00 7.55 90 GLY A O 1
ATOM 699 N N . ASP A 1 91 ? 7.158 2.446 15.695 1.00 7.96 91 ASP A N 1
ATOM 700 C CA . ASP A 1 91 ? 7.710 3.735 15.243 1.00 9.40 91 ASP A CA 1
ATOM 701 C C . ASP A 1 91 ? 6.684 4.859 15.417 1.00 9.71 91 ASP A C 1
ATOM 702 O O . ASP A 1 91 ? 6.127 5.405 14.457 1.00 8.83 91 ASP A O 1
ATOM 707 N N . SER A 1 92 ? 6.490 5.263 16.673 1.00 8.59 92 SER A N 1
ATOM 708 C CA . SER A 1 92 ? 5.375 6.162 16.959 1.00 9.47 92 SER A CA 1
ATOM 709 C C . SER A 1 92 ? 5.580 7.590 16.450 1.00 11.37 92 SER A C 1
ATOM 710 O O . SER A 1 92 ? 4.587 8.300 16.261 1.00 11.75 92 SER A O 1
ATOM 713 N N . ASP A 1 93 ? 6.815 8.034 16.194 1.00 9.24 93 ASP A N 1
ATOM 714 C CA . ASP A 1 93 ? 7.035 9.346 15.586 1.00 9.30 93 ASP A CA 1
ATOM 715 C C . ASP A 1 93 ? 7.208 9.303 14.075 1.00 10.27 93 ASP A C 1
ATOM 716 O O . ASP A 1 93 ? 7.471 10.342 13.459 1.00 12.50 93 ASP A O 1
ATOM 721 N N . HIS A 1 94 ? 7.083 8.127 13.474 1.00 7.94 94 HIS A N 1
ATOM 722 C CA . HIS A 1 94 ? 7.039 7.955 12.021 1.00 8.14 94 HIS A CA 1
ATOM 723 C C . HIS A 1 94 ? 8.314 8.399 11.320 1.00 9.93 94 HIS A C 1
ATOM 724 O O . HIS A 1 94 ? 8.280 8.774 10.146 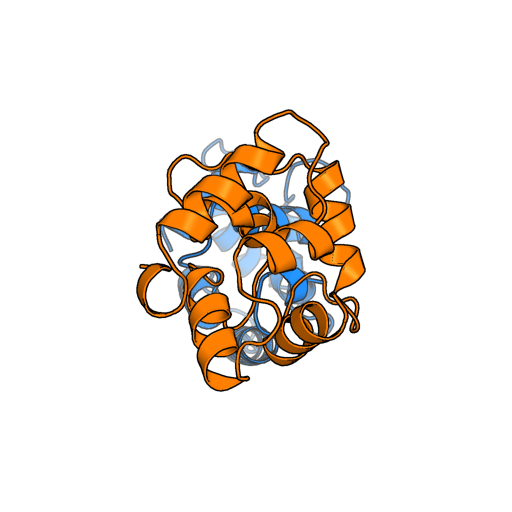1.00 10.55 94 HIS A O 1
ATOM 731 N N . ASP A 1 95 ? 9.453 8.336 12.002 1.00 8.68 95 ASP A N 1
ATOM 732 C CA . ASP A 1 95 ? 10.707 8.717 11.365 1.00 9.51 95 ASP A CA 1
ATOM 733 C C . ASP A 1 95 ? 11.404 7.565 10.654 1.00 9.69 95 ASP A C 1
ATOM 734 O O . ASP A 1 95 ? 12.435 7.793 10.015 1.00 12.49 95 ASP A O 1
ATOM 739 N N . GLY A 1 96 ? 10.877 6.342 10.732 1.00 7.96 96 GLY A N 1
ATOM 740 C CA . GLY A 1 96 ? 11.443 5.215 10.030 1.00 6.73 96 GLY A CA 1
ATOM 741 C C . GLY A 1 96 ? 12.439 4.393 10.815 1.00 5.91 96 GLY A C 1
ATOM 742 O O . GLY A 1 96 ? 13.000 3.446 10.248 1.00 7.42 96 GLY A O 1
ATOM 743 N N . LYS A 1 97 ? 12.672 4.710 12.088 1.00 6.30 97 LYS A N 1
ATOM 744 C CA . LYS A 1 97 ? 13.613 3.974 12.928 1.00 6.86 97 LYS A CA 1
ATOM 745 C C . LYS A 1 97 ? 13.060 3.916 14.352 1.00 6.64 97 LYS A C 1
ATOM 746 O O . LYS A 1 97 ? 12.137 4.652 14.708 1.00 8.12 97 LYS A O 1
ATOM 752 N N . ILE A 1 98 ? 13.625 3.036 15.176 1.00 7.19 98 ILE A N 1
ATOM 753 C CA . ILE A 1 98 ? 13.131 2.779 16.528 1.00 5.96 98 ILE A CA 1
ATOM 754 C C . ILE A 1 98 ? 14.119 3.350 17.532 1.00 7.71 98 ILE A C 1
ATOM 755 O O . ILE A 1 98 ? 15.275 2.909 17.597 1.00 6.94 98 ILE A O 1
ATOM 760 N N . GLY A 1 99 ? 13.658 4.319 18.322 1.00 7.36 99 GLY A N 1
ATOM 761 C CA . GLY A 1 99 ? 14.454 4.901 19.383 1.00 8.27 99 GLY A CA 1
ATOM 762 C C . GLY A 1 99 ? 14.324 4.128 20.688 1.00 7.93 99 GLY A C 1
ATOM 763 O O . GLY A 1 99 ? 13.554 3.178 20.815 1.00 8.03 99 GLY A O 1
ATOM 764 N N . ALA A 1 100 ? 15.098 4.564 21.684 1.00 8.48 100 ALA A N 1
ATOM 765 C CA . ALA A 1 100 ? 15.180 3.822 22.943 1.00 7.86 100 ALA A CA 1
ATOM 766 C C . ALA A 1 100 ? 13.832 3.755 23.647 1.00 9.01 100 ALA A C 1
ATOM 767 O O . ALA A 1 100 ? 13.407 2.682 24.093 1.00 10.50 100 ALA A O 1
ATOM 769 N N . ASP A 1 101 ? 13.148 4.896 23.767 1.00 9.63 101 ASP A N 1
ATOM 770 C CA . ASP A 1 101 ? 11.834 4.911 24.412 1.00 10.40 101 ASP A CA 1
ATOM 771 C C . ASP A 1 101 ? 10.798 4.157 23.586 1.00 8.98 101 ASP A C 1
ATOM 772 O O . ASP A 1 101 ? 9.945 3.450 24.140 1.00 9.55 101 ASP A O 1
ATOM 777 N N . GLU A 1 102 ? 10.857 4.289 22.257 1.00 7.96 102 GLU A N 1
ATOM 778 C CA . GLU A 1 102 ? 9.969 3.505 21.402 1.00 7.75 102 GLU A CA 1
ATOM 779 C C . GLU A 1 102 ? 10.162 2.013 21.637 1.00 6.82 102 GLU A C 1
ATOM 780 O O . GLU A 1 102 ? 9.188 1.257 21.717 1.00 7.39 102 GLU A O 1
ATOM 786 N N . PHE A 1 103 ? 11.415 1.566 21.761 1.00 7.04 103 PHE A N 1
ATOM 787 C CA . PHE A 1 103 ? 11.658 0.143 21.968 1.00 7.12 103 PHE A CA 1
ATOM 788 C C . PHE A 1 103 ? 11.135 -0.312 23.325 1.00 7.13 103 PHE A C 1
ATOM 789 O O . PHE A 1 103 ? 10.508 -1.374 23.435 1.00 7.73 103 PHE A O 1
ATOM 797 N N . ALA A 1 104 ? 11.361 0.490 24.365 1.00 7.95 104 ALA A N 1
ATOM 798 C CA . ALA A 1 104 ? 10.837 0.145 25.681 1.00 8.15 104 ALA A CA 1
ATOM 799 C C . ALA A 1 104 ? 9.316 0.025 25.647 1.00 9.72 104 ALA A C 1
ATOM 800 O O . ALA A 1 104 ? 8.736 -0.865 26.283 1.00 9.98 104 ALA A O 1
ATOM 802 N N . LYS A 1 105 ? 8.652 0.885 24.866 1.00 8.56 105 LYS A N 1
ATOM 803 C CA . LYS A 1 105 ? 7.201 0.794 24.746 1.00 9.49 105 LYS A CA 1
ATOM 804 C C . LYS A 1 105 ? 6.774 -0.474 24.002 1.00 11.27 105 LYS A C 1
ATOM 805 O O . LYS A 1 105 ? 5.740 -1.077 24.328 1.00 10.45 105 LYS A O 1
ATOM 811 N N . MET A 1 106 ? 7.552 -0.900 23.005 1.00 9.14 106 MET A N 1
ATOM 812 C CA . MET A 1 106 ? 7.241 -2.160 22.338 1.00 10.10 106 MET A CA 1
ATOM 813 C C . MET A 1 106 ? 7.268 -3.324 23.317 1.00 12.30 106 MET A C 1
ATOM 814 O O . MET A 1 106 ? 6.412 -4.213 23.252 1.00 11.09 106 MET A O 1
ATOM 819 N N . VAL A 1 107 ? 8.244 -3.333 24.230 1.00 9.51 107 VAL A N 1
ATOM 820 C CA . VAL A 1 107 ? 8.306 -4.390 25.234 1.00 10.13 107 VAL A CA 1
ATOM 821 C C . VAL A 1 107 ? 7.108 -4.300 26.172 1.00 11.16 107 VAL A C 1
ATOM 822 O O . VAL A 1 107 ? 6.503 -5.317 26.535 1.00 12.62 107 VAL A O 1
ATOM 826 N N . ALA A 1 108 ? 6.735 -3.076 26.561 1.00 10.62 108 ALA A N 1
ATOM 827 C CA . ALA A 1 108 ? 5.629 -2.890 27.500 1.00 13.89 108 ALA A CA 1
ATOM 828 C C . ALA A 1 108 ? 4.287 -3.276 26.891 1.00 15.02 108 ALA A C 1
ATOM 829 O O . ALA A 1 108 ? 3.419 -3.820 27.586 1.00 16.87 108 ALA A O 1
ATOM 831 N N . GLN A 1 109 ? 4.077 -2.985 25.609 1.00 13.22 109 GLN A N 1
ATOM 832 C CA . GLN A 1 109 ? 2.787 -3.261 24.985 1.00 11.91 109 GLN A CA 1
ATOM 833 C C . GLN A 1 109 ? 2.657 -4.687 24.473 1.00 14.64 109 GLN A C 1
ATOM 834 O O . GLN A 1 109 ? 1.562 -5.076 24.045 1.00 15.92 109 GLN A O 1
ATOM 840 N N . ALA A 1 110 ? 3.727 -5.469 24.511 1.00 14.64 110 ALA A N 1
ATOM 841 C CA . ALA A 1 110 ? 3.712 -6.805 23.947 1.00 16.01 110 ALA A CA 1
ATOM 842 C C . ALA A 1 110 ? 2.749 -7.699 24.715 1.00 20.56 110 ALA A C 1
ATOM 843 O O . ALA A 1 110 ? 2.585 -7.571 25.930 1.00 20.37 110 ALA A O 1
ATOM 846 N N . PRO B 1 2 ? 12.001 -10.975 53.698 1.00 13.34 2 PRO B N 1
ATOM 847 C CA . PRO B 1 2 ? 13.113 -10.114 53.293 1.00 11.45 2 PRO B CA 1
ATOM 848 C C . PRO B 1 2 ? 14.464 -10.746 53.610 1.00 10.44 2 PRO B C 1
ATOM 849 O O . PRO B 1 2 ? 14.506 -11.915 53.988 1.00 10.94 2 PRO B O 1
ATOM 853 N N . MET B 1 3 ? 15.548 -9.980 53.458 1.00 9.40 3 MET B N 1
ATOM 854 C CA . MET B 1 3 ? 16.882 -10.532 53.659 1.00 7.89 3 MET B CA 1
ATOM 855 C C . M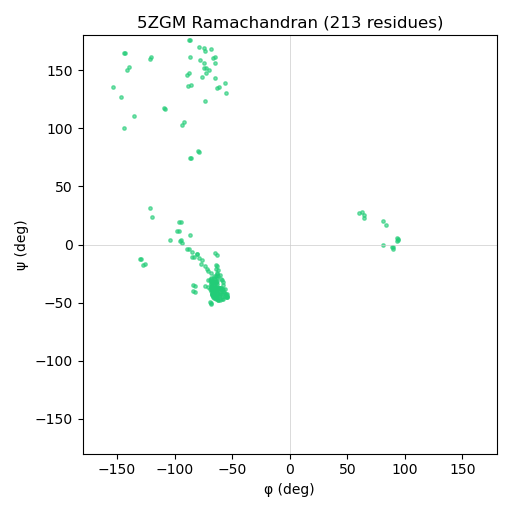ET B 1 3 ? 17.092 -11.015 55.090 1.00 8.31 3 MET B C 1
ATOM 856 O O . MET B 1 3 ? 17.946 -11.882 55.326 1.00 7.19 3 MET B O 1
ATOM 861 N N . THR B 1 4 ? 16.310 -10.500 56.042 1.00 7.15 4 THR B N 1
ATOM 862 C CA . THR B 1 4 ? 16.380 -10.937 57.428 1.00 8.19 4 THR B CA 1
ATOM 863 C C . THR B 1 4 ? 16.005 -12.403 57.611 1.00 7.80 4 THR B C 1
ATOM 864 O O . THR B 1 4 ? 16.218 -12.936 58.700 1.00 7.88 4 THR B O 1
ATOM 868 N N . LYS B 1 5 ? 15.486 -13.075 56.582 1.00 6.86 5 LYS B N 1
ATOM 869 C CA . LYS B 1 5 ? 15.249 -14.510 56.717 1.00 8.32 5 LYS B CA 1
ATOM 870 C C . LYS B 1 5 ? 16.546 -15.281 56.950 1.00 7.59 5 LYS B C 1
ATOM 871 O O . LYS B 1 5 ? 16.514 -16.349 57.575 1.00 8.86 5 LYS B O 1
ATOM 877 N N . VAL B 1 6 ? 17.680 -14.761 56.480 1.00 6.93 6 VAL B N 1
ATOM 878 C CA . VAL B 1 6 ? 18.957 -15.441 56.686 1.00 6.32 6 VAL B CA 1
ATOM 879 C C . VAL B 1 6 ? 20.020 -14.578 57.333 1.00 7.58 6 VAL B C 1
ATOM 880 O O . VAL B 1 6 ? 21.011 -15.130 57.837 1.00 8.87 6 VAL B O 1
ATOM 884 N N . LEU B 1 7 ? 19.885 -13.254 57.364 1.00 6.70 7 LEU B N 1
ATOM 885 C CA . LEU B 1 7 ? 20.891 -12.382 57.952 1.00 6.40 7 LEU B CA 1
ATOM 886 C C . LEU B 1 7 ? 20.284 -11.556 59.078 1.00 7.86 7 LEU B C 1
ATOM 887 O O . LEU B 1 7 ? 19.073 -11.380 59.152 1.00 6.91 7 LEU B O 1
ATOM 892 N N . LYS B 1 8 ? 21.138 -11.047 59.963 1.00 9.34 8 LYS B N 1
ATOM 893 C CA . LYS B 1 8 ? 20.679 -10.327 61.143 1.00 9.90 8 LYS B CA 1
ATOM 894 C C . LYS B 1 8 ? 20.440 -8.864 60.809 1.00 12.32 8 LYS B C 1
ATOM 895 O O . LYS B 1 8 ? 21.241 -8.228 60.115 1.00 11.44 8 LYS B O 1
ATOM 901 N N . ALA B 1 9 ? 19.331 -8.331 61.325 1.00 13.54 9 ALA B N 1
ATOM 902 C CA . ALA B 1 9 ? 18.977 -6.941 61.068 1.00 12.19 9 ALA B CA 1
ATOM 903 C C . ALA B 1 9 ? 20.100 -5.990 61.470 1.00 12.23 9 ALA B C 1
ATOM 904 O O . ALA B 1 9 ? 20.429 -5.065 60.721 1.00 12.01 9 ALA B O 1
ATOM 906 N N . ASP B 1 10 ? 20.728 -6.227 62.625 1.00 12.43 10 ASP B N 1
ATOM 907 C CA . ASP B 1 10 ? 21.816 -5.358 63.075 1.00 15.05 10 ASP B CA 1
ATOM 908 C C . ASP B 1 10 ? 23.027 -5.432 62.145 1.00 13.45 10 ASP B C 1
ATOM 909 O O . ASP B 1 10 ? 23.670 -4.410 61.874 1.00 13.20 10 ASP B O 1
ATOM 914 N N . ASP B 1 11 ? 23.366 -6.633 61.662 1.00 10.79 11 ASP B N 1
ATOM 915 C CA . ASP B 1 11 ? 24.487 -6.767 60.732 1.00 11.34 11 ASP B CA 1
ATOM 916 C C . ASP B 1 11 ? 24.177 -6.083 59.408 1.00 10.56 11 ASP B C 1
ATOM 917 O O . ASP B 1 11 ? 25.041 -5.421 58.824 1.00 9.42 11 ASP B O 1
ATOM 922 N N . ILE B 1 12 ? 22.942 -6.227 58.926 1.00 8.77 12 ILE B N 1
ATOM 923 C CA . ILE B 1 12 ? 22.534 -5.545 57.700 1.00 7.46 12 ILE B CA 1
ATOM 924 C C . ILE B 1 12 ? 22.707 -4.034 57.841 1.00 10.17 12 ILE B C 1
ATOM 925 O O . ILE B 1 12 ? 23.261 -3.372 56.954 1.00 9.58 12 ILE B O 1
ATOM 930 N N . ASN B 1 13 ? 22.237 -3.465 58.956 1.00 10.18 13 ASN B N 1
ATOM 931 C CA . ASN B 1 13 ? 22.302 -2.012 59.113 1.00 10.50 13 ASN B CA 1
ATOM 932 C C . ASN B 1 13 ? 23.745 -1.529 59.206 1.00 11.11 13 ASN B C 1
ATOM 933 O O . ASN B 1 13 ? 24.105 -0.514 58.596 1.00 13.00 13 ASN B O 1
ATOM 938 N N . LYS B 1 14 ? 24.587 -2.244 59.955 1.00 10.76 14 LYS B N 1
ATOM 939 C CA . LYS B 1 14 ? 25.995 -1.867 60.059 1.00 13.30 14 LYS B CA 1
ATOM 940 C C . LYS B 1 14 ? 26.709 -1.992 58.717 1.00 10.16 14 LYS B C 1
ATOM 941 O O . LYS B 1 14 ? 27.454 -1.091 58.305 1.00 11.70 14 LYS B O 1
ATOM 947 N N . ALA B 1 15 ? 26.498 -3.115 58.017 1.00 8.48 15 ALA B N 1
ATOM 948 C CA . ALA B 1 15 ? 27.183 -3.331 56.750 1.00 9.78 15 ALA B CA 1
ATOM 949 C C . ALA B 1 15 ? 26.759 -2.312 55.707 1.00 9.50 15 ALA B C 1
ATOM 950 O O . ALA B 1 15 ? 27.601 -1.784 54.968 1.00 10.52 15 ALA B O 1
ATOM 952 N N . VAL B 1 16 ? 25.458 -2.037 55.604 1.00 10.62 16 VAL B N 1
ATOM 953 C CA . VAL B 1 16 ? 25.000 -1.094 54.596 1.00 10.33 16 VAL B CA 1
ATOM 954 C C . VAL B 1 16 ? 25.485 0.316 54.922 1.00 10.56 16 VAL B C 1
ATOM 955 O O . VAL B 1 16 ? 25.904 1.064 54.027 1.00 12.38 16 VAL B O 1
ATOM 959 N N . SER B 1 17 ? 25.476 0.680 56.207 1.00 13.72 17 SER B N 1
ATOM 960 C CA . SER B 1 17 ? 25.941 2.005 56.614 1.00 14.33 17 SER B CA 1
ATOM 961 C C . SER B 1 17 ? 27.429 2.191 56.346 1.00 15.81 17 SER B C 1
ATOM 962 O O . SER B 1 17 ? 27.872 3.315 56.079 1.00 14.50 17 SER B O 1
ATOM 965 N N . ALA B 1 18 ? 28.212 1.108 56.389 1.00 12.59 18 ALA B N 1
ATOM 966 C CA . ALA B 1 18 ? 29.646 1.221 56.162 1.00 10.80 18 ALA B CA 1
ATOM 967 C C . ALA B 1 18 ? 29.963 1.691 54.756 1.00 10.98 18 ALA B C 1
ATOM 968 O O . ALA B 1 18 ? 31.085 2.137 54.499 1.00 13.15 18 ALA B O 1
ATOM 970 N N . PHE B 1 19 ? 29.012 1.593 53.832 1.00 10.36 19 PHE B N 1
ATOM 971 C CA . PHE B 1 19 ? 29.259 1.935 52.439 1.00 10.36 19 PHE B CA 1
ATOM 972 C C . PHE B 1 19 ? 28.364 3.061 51.948 1.00 12.87 19 PHE B C 1
ATOM 973 O O . PHE B 1 19 ? 28.165 3.213 50.744 1.00 15.15 19 PHE B O 1
ATOM 981 N N . LYS B 1 20 ? 27.863 3.891 52.867 1.00 16.67 20 LYS B N 1
ATOM 982 C CA . LYS B 1 20 ? 27.006 5.006 52.475 1.00 17.95 20 LYS B CA 1
ATOM 983 C C . LYS B 1 20 ? 27.770 6.029 51.644 1.00 16.40 20 LYS B C 1
ATOM 984 O O . LYS B 1 20 ? 27.203 6.640 50.729 1.00 20.79 20 LYS B O 1
ATOM 990 N N . ASP B 1 21 ? 29.066 6.229 51.940 1.00 16.30 21 ASP B N 1
ATOM 991 C CA . ASP B 1 21 ? 29.818 7.259 51.233 1.00 17.40 21 ASP B CA 1
ATOM 992 C C . ASP B 1 21 ? 30.170 6.777 49.827 1.00 19.78 21 ASP B C 1
ATOM 993 O O . ASP B 1 21 ? 30.449 5.592 49.623 1.00 18.75 21 ASP B O 1
ATOM 998 N N . PRO B 1 22 ? 30.172 7.670 48.842 1.00 21.49 22 PRO B N 1
ATOM 999 C CA . PRO B 1 22 ? 30.368 7.230 47.455 1.00 22.56 22 PRO B CA 1
ATOM 1000 C C . 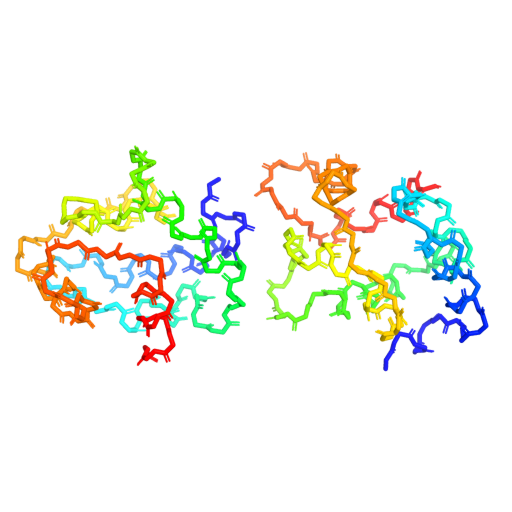PRO B 1 22 ? 31.755 6.640 47.237 1.00 18.88 22 PRO B C 1
ATOM 1001 O O . PRO B 1 22 ? 32.740 7.077 47.836 1.00 22.59 22 PRO B O 1
ATOM 1005 N N . GLY B 1 23 ? 31.808 5.602 46.395 1.00 20.11 23 GLY B N 1
ATOM 1006 C CA . GLY B 1 23 ? 33.046 4.977 45.965 1.00 20.18 23 GLY B CA 1
ATOM 1007 C C . GLY B 1 23 ? 33.656 3.986 46.933 1.00 21.71 23 GLY B C 1
ATOM 1008 O O . GLY B 1 23 ? 34.703 3.402 46.620 1.00 23.28 23 GLY B O 1
ATOM 1009 N N . THR B 1 24 ? 33.042 3.768 48.089 1.00 14.80 24 THR B N 1
ATOM 1010 C CA . THR B 1 24 ? 33.626 2.950 49.139 1.00 15.86 24 THR B CA 1
ATOM 1011 C C . THR B 1 24 ? 33.367 1.458 48.974 1.00 13.48 24 THR B C 1
ATOM 1012 O O . THR B 1 24 ? 33.969 0.675 49.709 1.00 14.05 24 THR B O 1
ATOM 1016 N N . PHE B 1 25 ? 32.484 1.038 48.065 1.00 14.61 25 PHE B N 1
ATOM 1017 C CA . PHE B 1 25 ? 32.008 -0.343 48.140 1.00 12.62 25 PHE B CA 1
ATOM 1018 C C . PHE B 1 25 ? 33.134 -1.354 47.966 1.00 15.16 25 PHE B C 1
ATOM 1019 O O . PHE B 1 25 ? 33.991 -1.220 47.092 1.00 15.93 25 PHE B O 1
ATOM 1027 N N . ASP B 1 26 ? 33.117 -2.370 48.830 1.00 12.80 26 ASP B N 1
ATOM 1028 C CA . ASP B 1 26 ? 34.135 -3.419 48.879 1.00 13.89 26 ASP B CA 1
ATOM 1029 C C . ASP B 1 26 ? 33.349 -4.676 49.243 1.00 11.73 26 ASP B C 1
ATOM 1030 O O . ASP B 1 26 ? 32.992 -4.867 50.407 1.00 10.60 26 ASP B O 1
ATOM 1035 N N . TYR B 1 27 ? 33.042 -5.509 48.242 1.00 10.07 27 TYR B N 1
ATOM 1036 C CA . TYR B 1 27 ? 32.101 -6.600 48.495 1.00 11.06 27 TYR B CA 1
ATOM 1037 C C . TYR B 1 27 ? 32.635 -7.607 49.507 1.00 7.51 27 TYR B C 1
ATOM 1038 O O . TYR B 1 27 ? 31.853 -8.198 50.253 1.00 8.64 27 TYR B O 1
ATOM 1047 N N . LYS B 1 28 ? 33.947 -7.842 49.535 1.00 8.18 28 LYS B N 1
ATOM 1048 C CA . LYS B 1 28 ? 34.474 -8.837 50.464 1.00 9.43 28 LYS B CA 1
ATOM 1049 C C . LYS B 1 28 ? 34.289 -8.382 51.907 1.00 6.58 28 LYS B C 1
ATOM 1050 O O . LYS B 1 28 ? 33.870 -9.162 52.770 1.00 8.30 28 LYS B O 1
ATOM 1056 N N . ARG B 1 29 ? 34.593 -7.113 52.181 1.00 8.39 29 ARG B N 1
ATOM 1057 C CA . ARG B 1 29 ? 34.356 -6.567 53.509 1.00 8.59 29 ARG B CA 1
ATOM 1058 C C . ARG B 1 29 ? 32.861 -6.462 53.806 1.00 7.06 29 ARG B C 1
ATOM 1059 O O . ARG B 1 29 ? 32.432 -6.701 54.937 1.00 7.24 29 ARG B O 1
ATOM 1067 N N . PHE B 1 30 ? 32.050 -6.118 52.804 1.00 7.08 30 PHE B N 1
ATOM 1068 C CA . PHE B 1 30 ? 30.604 -6.096 53.002 1.00 8.29 30 PHE B CA 1
ATOM 1069 C C . PHE B 1 30 ? 30.077 -7.473 53.385 1.00 6.41 30 PHE B C 1
ATOM 1070 O O . PHE B 1 30 ? 29.271 -7.599 54.321 1.00 6.92 30 PHE B O 1
ATOM 1078 N N . PHE B 1 31 ? 30.543 -8.526 52.696 1.00 6.54 31 PHE B N 1
ATOM 1079 C CA . PHE B 1 31 ? 30.096 -9.878 53.033 1.00 7.86 31 PHE B CA 1
ATOM 1080 C C . PHE B 1 31 ? 30.509 -10.284 54.441 1.00 7.90 31 PHE B C 1
ATOM 1081 O O . PHE B 1 31 ? 29.774 -11.019 55.111 1.00 8.14 31 PHE B O 1
ATOM 1089 N N . GLN B 1 32 ? 31.672 -9.827 54.915 1.00 6.69 32 GLN B N 1
ATOM 1090 C CA . GLN B 1 32 ? 32.062 -10.092 56.300 1.00 7.84 32 GLN B CA 1
ATOM 1091 C C . GLN B 1 32 ? 31.169 -9.338 57.282 1.00 7.88 32 GLN B C 1
ATOM 1092 O O . GLN B 1 32 ? 30.638 -9.921 58.237 1.00 9.07 32 GLN B O 1
ATOM 1098 N N . LEU B 1 33 ? 30.997 -8.035 57.064 1.00 7.73 33 LEU B N 1
ATOM 1099 C CA . LEU B 1 33 ? 30.231 -7.212 57.994 1.00 8.19 33 LEU B CA 1
ATOM 1100 C C . LEU B 1 33 ? 28.783 -7.657 58.060 1.00 9.21 33 LEU B C 1
ATOM 1101 O O . LEU B 1 33 ? 28.165 -7.630 59.132 1.00 11.35 33 LEU B O 1
ATOM 1106 N N . VAL B 1 34 ? 28.219 -8.062 56.919 1.00 7.06 34 VAL B N 1
ATOM 1107 C CA . VAL B 1 34 ? 26.803 -8.412 56.869 1.00 8.88 34 VAL B CA 1
ATOM 1108 C C . VAL B 1 34 ? 26.534 -9.814 57.386 1.00 7.98 34 VAL B C 1
ATOM 1109 O O . VAL B 1 34 ? 25.361 -10.186 57.561 1.00 8.80 34 VAL B O 1
ATOM 1113 N N . GLY B 1 35 ? 27.582 -10.602 57.649 1.00 7.06 35 GLY B N 1
ATOM 1114 C CA . GLY B 1 35 ? 27.399 -11.933 58.184 1.00 8.68 35 GLY B CA 1
ATOM 1115 C C . GLY B 1 35 ? 27.108 -12.981 57.142 1.00 8.08 35 GLY B C 1
ATOM 1116 O O . GLY B 1 35 ? 26.639 -14.068 57.489 1.00 9.35 35 GLY B O 1
ATOM 1117 N N . LEU B 1 36 ? 27.383 -12.690 55.872 1.00 6.84 36 LEU B N 1
ATOM 1118 C CA . LEU B 1 36 ? 27.173 -13.656 54.801 1.00 7.87 36 LEU B CA 1
ATOM 1119 C C . LEU B 1 36 ? 28.344 -14.628 54.683 1.00 7.94 36 LEU B C 1
ATOM 1120 O O . LEU B 1 36 ? 28.152 -15.807 54.354 1.00 8.37 36 LEU B O 1
ATOM 1125 N N . LYS B 1 37 ? 29.566 -14.159 54.920 1.00 8.57 37 LYS B N 1
ATOM 1126 C CA . LYS B 1 37 ? 30.689 -15.077 55.056 1.00 9.52 37 LYS B CA 1
ATOM 1127 C C . LYS B 1 37 ? 30.371 -16.083 56.150 1.00 10.74 37 LYS B C 1
ATOM 1128 O O . LYS B 1 37 ? 29.970 -15.703 57.252 1.00 13.12 37 LYS B O 1
ATOM 1134 N N . GLY B 1 38 ? 30.558 -17.367 55.849 1.00 11.75 38 GLY B N 1
ATOM 1135 C CA . GLY B 1 38 ? 30.293 -18.427 56.798 1.00 16.28 38 GLY B CA 1
ATOM 1136 C C . GLY B 1 38 ? 28.910 -19.016 56.712 1.00 19.81 38 GLY B C 1
ATOM 1137 O O . GLY B 1 38 ? 28.552 -19.855 57.549 1.00 19.41 38 GLY B O 1
ATOM 1138 N N . LYS B 1 39 ? 28.118 -18.603 55.738 1.00 10.33 39 LYS B N 1
ATOM 1139 C CA . LYS B 1 39 ? 26.794 -19.164 55.571 1.00 9.03 39 LYS B CA 1
ATOM 1140 C C . LYS B 1 39 ? 26.844 -20.412 54.697 1.00 8.74 39 LYS B C 1
ATOM 1141 O O . LYS B 1 39 ? 27.669 -20.538 53.783 1.00 9.60 39 LYS B O 1
ATOM 1147 N N . SER B 1 40 ? 25.941 -21.336 54.991 1.00 9.24 40 SER B N 1
ATOM 1148 C CA . SER B 1 40 ? 25.822 -22.555 54.214 1.00 8.66 40 SER B CA 1
ATOM 1149 C C . SER B 1 40 ? 25.342 -22.236 52.801 1.00 9.19 40 SER B C 1
ATOM 1150 O O . SER B 1 40 ? 24.753 -21.182 52.531 1.00 8.42 40 SER B O 1
ATOM 1153 N N . GLU B 1 41 ? 25.576 -23.179 51.887 1.00 11.38 41 GLU B N 1
ATOM 1154 C CA . GLU B 1 41 ? 25.145 -22.963 50.511 1.00 11.86 41 GLU B CA 1
ATOM 1155 C C . GLU B 1 41 ? 23.643 -22.726 50.425 1.00 9.66 41 GLU B C 1
ATOM 1156 O O . GLU B 1 41 ? 23.193 -21.927 49.602 1.00 9.71 41 GLU B O 1
ATOM 1162 N N . ALA B 1 42 ? 22.854 -23.385 51.281 1.00 10.47 42 ALA B N 1
ATOM 1163 C CA . ALA B 1 42 ? 21.408 -23.193 51.231 1.00 8.96 42 ALA B CA 1
ATOM 1164 C C . ALA B 1 42 ? 21.023 -21.782 51.651 1.00 8.59 42 ALA B C 1
ATOM 1165 O O . ALA B 1 42 ? 20.108 -21.177 51.073 1.00 9.73 42 ALA B O 1
ATOM 1167 N N . GLN B 1 43 ? 21.693 -21.242 52.667 1.00 7.71 43 GLN B N 1
ATOM 1168 C CA . GLN B 1 43 ? 21.400 -19.871 53.069 1.00 7.18 43 GLN B CA 1
ATOM 1169 C C . GLN B 1 43 ? 21.909 -18.876 52.031 1.00 8.44 43 GLN B C 1
ATOM 1170 O O . GLN B 1 43 ? 21.255 -17.860 51.759 1.00 8.39 43 GLN B O 1
ATOM 1176 N N . VAL B 1 44 ? 23.056 -19.165 51.41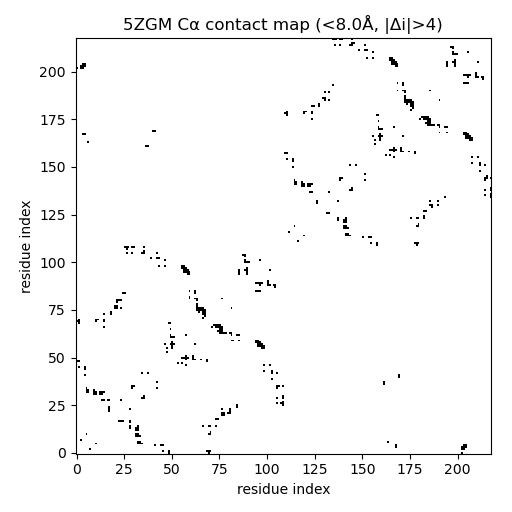6 1.00 7.93 44 VAL B N 1
ATOM 1177 C CA . VAL B 1 44 ? 23.551 -18.311 50.338 1.00 9.33 44 VAL B CA 1
ATOM 1178 C C . VAL B 1 44 ? 22.548 -18.265 49.192 1.00 7.93 44 VAL B C 1
ATOM 1179 O O . VAL B 1 44 ? 22.321 -17.203 48.583 1.00 8.12 44 VAL B O 1
ATOM 1183 N N . LYS B 1 45 ? 21.915 -19.407 48.894 1.00 7.97 45 LYS B N 1
ATOM 1184 C CA . LYS B 1 45 ? 20.901 -19.449 47.842 1.00 9.41 45 LYS B CA 1
ATOM 1185 C C . LYS B 1 45 ? 19.735 -18.515 48.152 1.00 10.38 45 LYS B C 1
ATOM 1186 O O . LYS B 1 45 ? 19.179 -17.881 47.245 1.00 9.22 45 LYS B O 1
ATOM 1192 N N . GLU B 1 46 ? 19.342 -18.418 49.425 1.00 7.98 46 GLU B N 1
ATOM 1193 C CA . GLU B 1 46 ? 18.265 -17.505 49.789 1.00 8.24 46 GLU B CA 1
ATOM 1194 C C . GLU B 1 46 ? 18.652 -16.052 49.524 1.00 8.59 46 GLU B C 1
ATOM 1195 O O . GLU B 1 46 ? 17.824 -15.260 49.047 1.00 10.09 46 GLU B O 1
ATOM 1201 N N . VAL B 1 47 ? 19.909 -15.690 49.810 1.00 7.32 47 VAL B N 1
ATOM 1202 C CA . VAL B 1 47 ? 20.406 -14.354 49.482 1.00 7.37 47 VAL B CA 1
ATOM 1203 C C . VAL B 1 47 ? 20.382 -14.129 47.978 1.00 6.42 47 VAL B C 1
ATOM 1204 O O . VAL B 1 47 ? 19.892 -13.104 47.490 1.00 7.62 47 VAL B O 1
ATOM 1208 N N . PHE B 1 48 ? 20.900 -15.098 47.222 1.00 6.86 48 PHE B N 1
ATOM 1209 C CA . PHE B 1 48 ? 20.911 -14.995 45.766 1.00 7.22 48 PHE B CA 1
ATOM 1210 C C . PHE B 1 48 ? 19.513 -14.735 45.233 1.00 7.79 48 PHE B C 1
ATOM 1211 O O . PHE B 1 48 ? 19.313 -13.886 44.355 1.00 7.76 48 PHE B O 1
ATOM 1219 N N . GLU B 1 49 ? 18.525 -15.472 45.745 1.00 7.44 49 GLU B N 1
ATOM 1220 C CA . GLU B 1 49 ? 17.178 -15.349 45.199 1.00 10.07 49 GLU B CA 1
ATOM 1221 C C . GLU B 1 49 ? 16.572 -13.974 45.470 1.00 8.47 49 GLU B C 1
ATOM 1222 O O . GLU B 1 49 ? 15.832 -13.454 44.629 1.00 9.13 49 GLU B O 1
ATOM 1228 N N . ILE B 1 50 ? 16.900 -13.349 46.606 1.00 7.24 50 ILE B N 1
ATOM 1229 C CA . ILE B 1 50 ? 16.449 -11.983 46.872 1.00 8.38 50 ILE B CA 1
ATOM 1230 C C . ILE B 1 50 ? 17.091 -11.007 45.897 1.00 8.99 50 ILE B C 1
ATOM 1231 O O . ILE B 1 50 ? 16.428 -10.106 45.371 1.00 9.39 50 ILE B O 1
ATOM 1236 N N . LEU B 1 51 ? 18.394 -11.167 45.640 1.00 7.66 51 LEU B N 1
ATOM 1237 C CA . LEU B 1 51 ? 19.085 -10.268 44.723 1.00 6.91 51 LEU B CA 1
ATOM 1238 C C . LEU B 1 51 ? 18.608 -10.441 43.282 1.00 9.11 51 LEU B C 1
ATOM 1239 O O . LEU B 1 51 ? 18.589 -9.469 42.517 1.00 9.17 51 LEU B O 1
ATOM 1244 N N . ASP B 1 52 ? 18.229 -11.662 42.899 1.00 7.63 52 ASP B N 1
ATOM 1245 C CA . ASP B 1 52 ? 17.658 -11.954 41.582 1.00 7.07 52 ASP B CA 1
ATOM 1246 C C . ASP B 1 52 ? 16.187 -11.540 41.591 1.00 9.77 52 ASP B C 1
ATOM 1247 O O . ASP B 1 52 ? 15.270 -12.355 41.718 1.00 10.22 52 ASP B O 1
ATOM 1252 N N . LYS B 1 53 ? 15.967 -10.232 41.437 1.00 9.72 53 LYS B N 1
ATOM 1253 C CA . LYS B 1 53 ? 14.633 -9.677 41.635 1.00 12.21 53 LYS B CA 1
ATOM 1254 C C . LYS B 1 53 ? 13.646 -10.157 40.584 1.00 10.66 53 LYS B C 1
ATOM 1255 O O . LYS B 1 53 ? 12.449 -10.268 40.878 1.00 14.85 53 LYS B O 1
ATOM 1261 N N . ASP B 1 54 ? 14.095 -10.421 39.360 1.00 8.93 54 ASP B N 1
ATOM 1262 C CA . ASP B 1 54 ? 13.173 -10.791 38.293 1.00 10.07 54 ASP B CA 1
ATOM 1263 C C . ASP B 1 54 ? 13.054 -12.298 38.089 1.00 10.71 54 ASP B C 1
ATOM 1264 O O . ASP B 1 54 ? 12.466 -12.730 37.092 1.00 11.54 54 ASP B O 1
ATOM 1269 N N . GLN B 1 55 ? 13.576 -13.104 39.019 1.00 7.59 55 GLN B N 1
ATOM 1270 C CA . GLN B 1 55 ? 13.469 -14.566 38.972 1.00 9.98 55 GLN B CA 1
ATOM 1271 C C . GLN B 1 55 ? 14.112 -15.172 37.730 1.00 11.91 55 GLN B C 1
ATOM 1272 O O . GLN B 1 55 ? 13.702 -16.237 37.281 1.00 13.31 55 GLN B O 1
ATOM 1278 N N . SER B 1 56 ? 15.115 -14.517 37.158 1.00 9.27 56 SER B N 1
ATOM 1279 C CA . SER B 1 56 ? 15.718 -15.043 35.942 1.00 10.01 56 SER B CA 1
ATOM 1280 C C . SER B 1 56 ? 16.698 -16.182 36.192 1.00 8.79 56 SER B C 1
ATOM 1281 O O . SER B 1 56 ? 17.082 -16.874 35.240 1.00 11.76 56 SER B O 1
ATOM 1284 N N . GLY B 1 57 ? 17.082 -16.427 37.442 1.00 8.66 57 GLY B N 1
ATOM 1285 C CA . GLY B 1 57 ? 18.134 -17.380 37.718 1.00 9.10 57 GLY B CA 1
ATOM 1286 C C . GLY B 1 57 ? 19.525 -16.784 37.711 1.00 7.85 57 GLY B C 1
ATOM 1287 O O . GLY B 1 57 ? 20.495 -17.508 37.990 1.00 9.12 57 GLY B O 1
ATOM 1288 N N . PHE B 1 58 ? 19.652 -15.492 37.426 1.00 7.13 58 PHE B N 1
ATOM 1289 C CA . PHE B 1 58 ? 20.944 -14.816 37.378 1.00 5.33 58 PHE B CA 1
ATOM 1290 C C . PHE B 1 58 ? 20.781 -13.429 37.964 1.00 6.94 58 PHE B C 1
ATOM 1291 O O . PHE B 1 58 ? 19.717 -12.815 37.858 1.00 7.88 58 PHE B O 1
ATOM 1299 N N . ILE B 1 59 ? 21.853 -12.922 38.563 1.00 6.32 59 ILE B N 1
ATOM 1300 C CA . ILE B 1 59 ? 21.916 -11.521 38.959 1.00 7.13 59 ILE B CA 1
ATOM 1301 C C . ILE B 1 59 ? 22.548 -10.777 37.789 1.00 7.17 59 ILE B C 1
ATOM 1302 O O . ILE B 1 59 ? 23.756 -10.869 37.560 1.00 7.87 59 ILE B O 1
ATOM 1307 N N . GLU B 1 60 ? 21.728 -10.045 37.040 1.00 7.86 60 GLU B N 1
ATOM 1308 C CA . GLU B 1 60 ? 22.217 -9.269 35.911 1.00 6.23 60 GLU B CA 1
ATOM 1309 C C . GLU B 1 60 ? 22.857 -7.978 36.424 1.00 8.57 60 GLU B C 1
ATOM 1310 O O . GLU B 1 60 ? 22.762 -7.639 37.608 1.00 9.53 60 GLU B O 1
ATOM 1316 N N . GLU B 1 61 ? 23.539 -7.261 35.521 1.00 8.37 61 GLU B N 1
ATOM 1317 C CA . GLU B 1 61 ? 24.348 -6.117 35.940 1.00 8.81 61 GLU B CA 1
ATOM 1318 C C . GLU B 1 61 ? 23.527 -5.078 36.696 1.00 10.49 61 GLU B C 1
ATOM 1319 O O . GLU B 1 61 ? 23.986 -4.538 37.714 1.00 10.88 61 GLU B O 1
ATOM 1325 N N . GLU B 1 62 ? 22.304 -4.797 36.246 1.00 9.61 62 GLU B N 1
ATOM 1326 C CA . GLU B 1 62 ? 21.514 -3.776 36.929 1.00 10.99 62 GLU B CA 1
ATOM 1327 C C . GLU B 1 62 ? 21.044 -4.250 38.299 1.00 10.68 62 GLU B C 1
ATOM 1328 O O . GLU B 1 62 ? 20.908 -3.441 39.223 1.00 12.56 62 GLU B O 1
ATOM 1334 N N . GLU B 1 63 ? 20.826 -5.555 38.464 1.00 9.43 63 GLU B N 1
ATOM 1335 C CA . GLU B 1 63 ? 20.538 -6.076 39.793 1.00 8.91 63 GLU B CA 1
ATOM 1336 C C . GLU B 1 63 ? 21.754 -5.978 40.707 1.00 10.57 63 GLU B C 1
ATOM 1337 O O . GLU B 1 63 ? 21.601 -5.783 41.920 1.00 11.22 63 GLU B O 1
ATOM 1343 N N . LEU B 1 64 ? 22.964 -6.117 40.152 1.00 9.28 64 LEU B N 1
ATOM 1344 C CA . LEU B 1 64 ? 24.163 -5.928 40.960 1.00 9.10 64 LEU B CA 1
ATOM 1345 C C . LEU B 1 64 ? 24.307 -4.474 41.388 1.00 9.97 64 LEU B C 1
ATOM 1346 O O . LEU B 1 64 ? 24.737 -4.191 42.513 1.00 10.64 64 LEU B O 1
ATOM 1351 N N . LYS B 1 65 ? 23.979 -3.536 40.495 1.00 8.91 65 LYS B N 1
ATOM 1352 C CA . LYS B 1 65 ? 24.042 -2.124 40.859 1.00 9.44 65 LYS B CA 1
ATOM 1353 C C . LYS B 1 65 ? 23.159 -1.817 42.066 1.00 10.78 65 LYS B C 1
ATOM 1354 O O . LYS B 1 65 ? 23.498 -0.950 42.885 1.00 12.51 65 LYS B O 1
ATOM 1360 N N . SER B 1 66 ? 22.046 -2.538 42.212 1.00 10.94 66 SER B N 1
ATOM 1361 C CA . SER B 1 66 ? 21.128 -2.378 43.333 1.00 12.61 66 SER B CA 1
ATOM 1362 C C . SER B 1 66 ? 21.395 -3.346 44.478 1.00 8.94 66 SER B C 1
ATOM 1363 O O . SER B 1 66 ? 20.507 -3.543 45.307 1.00 10.90 66 SER B O 1
ATOM 1366 N N . VAL B 1 67 ? 22.596 -3.928 44.554 1.00 9.66 67 VAL B N 1
ATOM 1367 C CA . VAL B 1 67 ? 22.859 -4.970 45.548 1.00 9.96 67 VAL B CA 1
ATOM 1368 C C . VAL B 1 67 ? 22.526 -4.507 46.967 1.00 12.33 67 VAL B C 1
ATOM 1369 O O . VAL B 1 67 ? 21.901 -5.250 47.736 1.00 10.48 67 VAL B O 1
ATOM 1373 N N . LEU B 1 68 ? 22.937 -3.287 47.348 1.00 11.11 68 LEU B N 1
ATOM 1374 C CA . LEU B 1 68 ? 22.706 -2.856 48.726 1.00 10.16 68 LEU B CA 1
ATOM 1375 C C . LEU B 1 68 ? 21.222 -2.749 49.038 1.00 11.76 68 LEU B C 1
ATOM 1376 O O . LEU B 1 68 ? 20.812 -3.010 50.173 1.00 12.83 68 LEU B O 1
ATOM 1381 N N . LYS B 1 69 ? 20.403 -2.392 48.043 1.00 12.99 69 LYS B N 1
ATOM 1382 C CA . LYS B 1 69 ? 18.964 -2.268 48.251 1.00 14.10 69 LYS B CA 1
ATOM 1383 C C . LYS B 1 69 ? 18.308 -3.620 48.496 1.00 15.36 69 LYS B C 1
ATOM 1384 O O . LYS B 1 69 ? 17.247 -3.687 49.128 1.00 17.26 69 LYS B O 1
ATOM 1390 N N . GLY B 1 70 ? 18.919 -4.706 48.017 1.00 12.57 70 GLY B N 1
ATOM 1391 C CA . GLY B 1 70 ? 18.410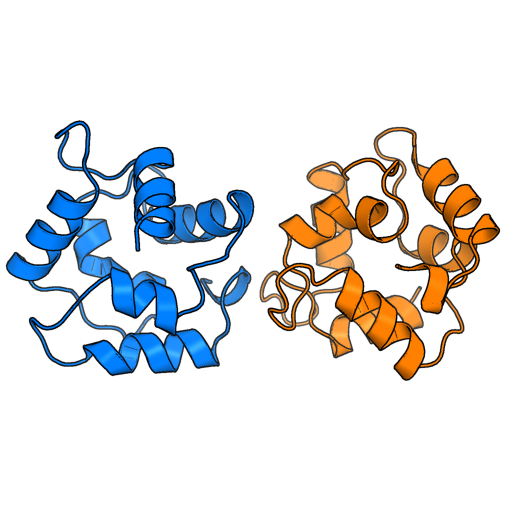 -6.025 48.346 1.00 13.94 70 GLY B CA 1
ATOM 1392 C C . GLY B 1 70 ? 18.598 -6.387 49.805 1.00 11.88 70 GLY B C 1
ATOM 1393 O O . GLY B 1 70 ? 17.800 -7.143 50.371 1.00 14.10 70 GLY B O 1
ATOM 1394 N N . PHE B 1 71 ? 19.636 -5.834 50.441 1.00 12.49 71 PHE B N 1
ATOM 1395 C CA . PHE B 1 71 ? 19.858 -6.073 51.862 1.00 11.79 71 PHE B CA 1
ATOM 1396 C C . PHE B 1 71 ? 19.027 -5.132 52.726 1.00 12.75 71 PHE B C 1
ATOM 1397 O O . PHE B 1 71 ? 18.485 -5.551 53.755 1.00 14.65 71 PHE B O 1
ATOM 1405 N N . SER B 1 72 ? 18.916 -3.861 52.331 1.00 13.67 72 SER B N 1
ATOM 1406 C CA . SER B 1 72 ? 18.146 -2.875 53.075 1.00 15.10 72 SER B CA 1
ATOM 1407 C C . SER B 1 72 ? 17.655 -1.792 52.125 1.00 14.44 72 SER B C 1
ATOM 1408 O O . SER B 1 72 ? 18.419 -1.285 51.300 1.00 14.38 72 SER B O 1
ATOM 1411 N N . ALA B 1 73 ? 16.380 -1.416 52.276 1.00 20.33 73 ALA B N 1
ATOM 1412 C CA . ALA B 1 73 ? 15.770 -0.467 51.348 1.00 27.04 73 ALA B CA 1
ATOM 1413 C C . ALA B 1 73 ? 16.489 0.876 51.336 1.00 28.75 73 ALA B C 1
ATOM 1414 O O . ALA B 1 73 ? 16.498 1.563 50.309 1.00 35.57 73 ALA B O 1
ATOM 1416 N N . HIS B 1 74 ? 17.096 1.272 52.452 1.00 26.04 74 HIS B N 1
ATOM 1417 C CA . HIS B 1 74 ? 17.798 2.548 52.504 1.00 28.63 74 HIS B CA 1
ATOM 1418 C C . HIS B 1 74 ? 19.245 2.459 52.030 1.00 27.86 74 HIS B C 1
ATOM 1419 O O . HIS B 1 74 ? 19.991 3.433 52.170 1.00 29.39 74 HIS B O 1
ATOM 1426 N N . GLY B 1 75 ? 19.658 1.323 51.472 1.00 18.56 75 GLY B N 1
ATOM 1427 C CA . GLY B 1 75 ? 20.952 1.263 50.826 1.00 17.63 75 GLY B CA 1
ATOM 1428 C C . GLY B 1 75 ? 20.963 2.064 49.539 1.00 18.49 75 GLY B C 1
ATOM 1429 O O . GLY B 1 75 ? 19.947 2.218 48.864 1.00 20.16 75 GLY B O 1
ATOM 1430 N N . ARG B 1 76 ? 22.133 2.582 49.199 1.00 21.08 76 ARG B N 1
ATOM 1431 C CA . ARG B 1 76 ? 22.290 3.354 47.978 1.00 18.23 76 ARG B CA 1
ATOM 1432 C C . ARG B 1 76 ? 22.598 2.437 46.802 1.00 16.57 76 ARG B C 1
ATOM 1433 O O . ARG B 1 76 ? 23.008 1.283 46.962 1.00 16.09 76 ARG B O 1
ATOM 1441 N N . ASP B 1 77 ? 22.388 2.968 45.604 1.00 15.95 77 ASP B N 1
ATOM 1442 C CA . ASP B 1 77 ? 22.855 2.298 44.403 1.00 12.84 77 ASP B CA 1
ATOM 1443 C C . ASP B 1 77 ? 24.369 2.424 44.303 1.00 11.44 77 ASP B C 1
ATOM 1444 O O . ASP B 1 77 ? 24.964 3.414 44.743 1.00 14.77 77 ASP B O 1
ATOM 1449 N N . LEU B 1 78 ? 24.996 1.399 43.734 1.00 11.22 78 LEU B N 1
ATOM 1450 C CA . LEU B 1 78 ? 26.408 1.481 43.400 1.00 10.29 78 LEU B CA 1
ATOM 1451 C C . LEU B 1 78 ? 26.595 2.390 42.192 1.00 13.49 78 LEU B C 1
ATOM 1452 O O . LEU B 1 78 ? 25.701 2.537 41.349 1.00 13.72 78 LEU B O 1
ATOM 1457 N N . SER B 1 79 ? 27.766 3.013 42.115 1.00 14.04 79 SER B N 1
ATOM 1458 C CA . SER B 1 79 ? 28.131 3.702 40.888 1.00 14.77 79 SER B CA 1
ATOM 1459 C C . SER B 1 79 ? 28.372 2.685 39.777 1.00 15.21 79 SER B C 1
ATOM 1460 O O . SER B 1 79 ? 28.465 1.473 40.010 1.00 15.06 79 SER B O 1
ATOM 1463 N N . ASP B 1 80 ? 28.478 3.182 38.542 1.00 15.98 80 ASP B N 1
ATOM 1464 C CA . ASP B 1 80 ? 28.816 2.286 37.442 1.00 20.67 80 ASP B CA 1
ATOM 1465 C C . ASP B 1 80 ? 30.186 1.653 37.653 1.00 15.65 80 ASP B C 1
ATOM 1466 O O . ASP B 1 80 ? 30.387 0.472 37.353 1.00 16.43 80 ASP B O 1
ATOM 1471 N N . THR B 1 81 ? 31.135 2.415 38.197 1.00 18.78 81 THR B N 1
ATOM 1472 C CA . THR B 1 81 ? 32.464 1.869 38.452 1.00 20.18 81 THR B CA 1
ATOM 1473 C C . THR B 1 81 ? 32.423 0.773 39.511 1.00 18.57 81 THR B C 1
ATOM 1474 O O . THR B 1 81 ? 33.051 -0.280 39.348 1.00 18.68 81 THR B O 1
ATOM 1478 N N . GLU B 1 82 ? 31.693 1.003 40.604 1.00 15.55 82 GLU B N 1
ATOM 1479 C CA . GLU B 1 82 ? 31.575 -0.024 41.631 1.00 14.74 82 GLU B CA 1
ATOM 1480 C C . GLU B 1 82 ? 30.890 -1.267 41.079 1.00 15.35 82 GLU B C 1
ATOM 1481 O O . GLU B 1 82 ? 31.299 -2.395 41.378 1.00 12.83 82 GLU B O 1
ATOM 1487 N N . THR B 1 83 ? 29.845 -1.076 40.272 1.00 13.37 83 THR B N 1
ATOM 1488 C CA . THR B 1 83 ? 29.117 -2.209 39.703 1.00 14.31 83 THR B CA 1
ATOM 1489 C C . THR B 1 83 ? 30.010 -3.021 38.779 1.00 14.52 83 THR B C 1
ATOM 1490 O O . THR B 1 83 ? 30.006 -4.257 38.821 1.00 12.74 83 THR B O 1
ATOM 1494 N N . LYS B 1 84 ? 30.763 -2.335 37.914 1.00 16.09 84 LYS B N 1
ATOM 1495 C CA . LYS B 1 84 ? 31.696 -3.001 37.013 1.00 18.21 84 LYS B CA 1
ATOM 1496 C C . LYS B 1 84 ? 32.696 -3.854 37.780 1.00 14.62 84 LYS B C 1
ATOM 1497 O O . LYS B 1 84 ? 32.978 -4.996 37.392 1.00 14.26 84 LYS B O 1
ATOM 1503 N N . ALA B 1 85 ? 33.244 -3.317 38.872 1.00 14.94 85 ALA B N 1
ATOM 1504 C CA . ALA B 1 85 ? 34.228 -4.059 39.650 1.00 16.72 85 ALA B CA 1
ATOM 1505 C C . ALA B 1 85 ? 33.597 -5.260 40.335 1.00 12.68 85 ALA B C 1
ATOM 1506 O O . ALA B 1 85 ? 34.215 -6.326 40.423 1.00 14.92 85 ALA B O 1
ATOM 1508 N N . LEU B 1 86 ? 32.357 -5.115 40.803 1.00 13.57 86 LEU B N 1
ATOM 1509 C CA . LEU B 1 86 ? 31.673 -6.226 41.451 1.00 14.63 86 LEU B CA 1
ATOM 1510 C C . LEU B 1 86 ? 31.387 -7.339 40.453 1.00 12.72 86 LEU B C 1
ATOM 1511 O O . LEU B 1 86 ? 31.626 -8.520 40.742 1.00 11.74 86 LEU B O 1
ATOM 1516 N N . LEU B 1 87 ? 30.886 -6.982 39.266 1.00 11.33 87 LEU B N 1
ATOM 1517 C CA . LEU B 1 87 ? 30.640 -7.993 38.240 1.00 12.01 87 LEU B CA 1
ATOM 1518 C C . LEU B 1 87 ? 31.930 -8.704 37.848 1.00 14.17 87 LEU B C 1
ATOM 1519 O O . LEU B 1 87 ? 31.951 -9.936 37.712 1.00 12.07 87 LEU B O 1
ATOM 1524 N N . ALA B 1 88 ? 33.023 -7.946 37.688 1.00 12.91 88 ALA B N 1
ATOM 1525 C CA . ALA B 1 88 ? 34.294 -8.531 37.278 1.00 13.46 88 ALA B CA 1
ATOM 1526 C C . ALA B 1 88 ? 34.849 -9.477 38.330 1.00 13.87 88 ALA B C 1
ATOM 1527 O O . ALA B 1 88 ? 35.591 -10.411 37.995 1.00 14.32 88 ALA B O 1
ATOM 1529 N N . ALA B 1 89 ? 34.507 -9.260 39.600 1.00 11.76 89 ALA B N 1
ATOM 1530 C CA . ALA B 1 89 ? 35.023 -10.122 40.652 1.00 11.30 89 ALA B CA 1
ATOM 1531 C C . ALA B 1 89 ? 34.372 -11.499 40.661 1.00 11.69 89 ALA B C 1
ATOM 1532 O O . ALA B 1 89 ? 34.924 -12.415 41.270 1.00 13.38 89 ALA B O 1
ATOM 1534 N N . GLY B 1 90 ? 33.213 -11.669 40.025 1.00 10.76 90 GLY B N 1
ATOM 1535 C CA . GLY B 1 90 ? 32.501 -12.930 40.132 1.00 12.53 90 GLY B CA 1
ATOM 1536 C C . GLY B 1 90 ? 32.063 -13.598 38.840 1.00 9.20 90 GLY B C 1
ATOM 1537 O O . GLY B 1 90 ? 31.681 -14.775 38.861 1.00 9.15 90 GLY B O 1
ATOM 1538 N N . ASP B 1 91 ? 32.122 -12.886 37.709 1.00 9.64 91 ASP B N 1
ATOM 1539 C CA . ASP B 1 91 ? 31.576 -13.400 36.446 1.00 10.99 91 ASP B CA 1
ATOM 1540 C C . ASP B 1 91 ? 32.620 -14.253 35.723 1.00 10.55 91 ASP B C 1
ATOM 1541 O O . ASP B 1 91 ? 33.185 -13.877 34.692 1.00 10.83 91 ASP B O 1
ATOM 1546 N N . SER B 1 92 ? 32.820 -15.462 36.247 1.00 9.02 92 SER B N 1
ATOM 1547 C CA . SER B 1 92 ? 33.939 -16.273 35.772 1.00 11.31 92 SER B CA 1
ATOM 1548 C C . SER B 1 92 ? 33.741 -16.811 34.359 1.00 11.28 92 SER B C 1
ATOM 1549 O O . SER B 1 92 ? 34.735 -17.135 33.700 1.00 13.19 92 SER B O 1
ATOM 1552 N N . ASP B 1 93 ? 32.507 -16.919 33.870 1.00 9.84 93 ASP B N 1
ATOM 1553 C CA . ASP B 1 93 ? 32.293 -17.322 32.480 1.00 11.50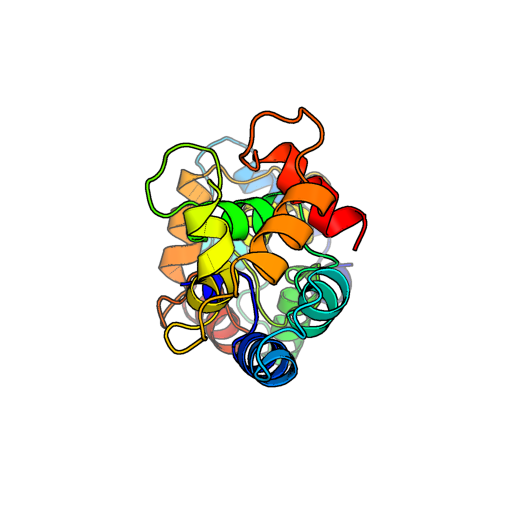 93 ASP B CA 1
ATOM 1554 C C . ASP B 1 93 ? 32.149 -16.147 31.515 1.00 9.02 93 ASP B C 1
ATOM 1555 O O . ASP B 1 93 ? 31.937 -16.366 30.317 1.00 12.71 93 ASP B O 1
ATOM 1560 N N . HIS B 1 94 ? 32.253 -14.911 32.011 1.00 8.44 94 HIS B N 1
ATOM 1561 C CA . HIS B 1 94 ? 32.316 -13.707 31.175 1.00 11.32 94 HIS B CA 1
ATOM 1562 C C . HIS B 1 94 ? 31.042 -13.470 30.374 1.00 13.14 94 HIS B C 1
ATOM 1563 O O . HIS B 1 94 ? 31.076 -12.806 29.338 1.00 13.62 94 HIS B O 1
ATOM 1570 N N . ASP B 1 95 ? 29.902 -13.976 30.836 1.00 10.85 95 ASP B N 1
ATOM 1571 C CA . ASP B 1 95 ? 28.664 -13.753 30.100 1.00 12.00 95 ASP B CA 1
ATOM 1572 C C . ASP B 1 95 ? 27.958 -12.463 30.492 1.00 10.21 95 ASP B C 1
ATOM 1573 O O . ASP B 1 95 ? 26.944 -12.115 29.869 1.00 13.28 95 ASP B O 1
ATOM 1578 N N . GLY B 1 96 ? 28.468 -11.737 31.485 1.00 9.14 96 GLY B N 1
ATOM 1579 C CA . GLY B 1 96 ? 27.905 -10.465 31.863 1.00 10.14 96 GLY B CA 1
ATOM 1580 C C . GLY B 1 96 ? 26.891 -10.506 32.985 1.00 7.08 96 GLY B C 1
ATOM 1581 O O . GLY B 1 96 ? 26.331 -9.461 33.313 1.00 9.14 96 GLY B O 1
ATOM 1582 N N . LYS B 1 97 ? 26.659 -11.673 33.592 1.00 8.63 97 LYS B N 1
ATOM 1583 C CA . LYS B 1 97 ? 25.723 -11.834 34.701 1.00 7.24 97 LYS B CA 1
ATOM 1584 C C . LYS B 1 97 ? 26.296 -12.855 35.676 1.00 7.07 97 LYS B C 1
ATOM 1585 O O . LYS B 1 97 ? 27.232 -13.588 35.355 1.00 8.75 97 LYS B O 1
ATOM 1591 N N . ILE B 1 98 ? 25.735 -12.895 36.883 1.00 8.24 98 ILE B N 1
ATOM 1592 C CA . ILE B 1 98 ? 26.213 -13.754 37.966 1.00 7.78 98 ILE B CA 1
ATOM 1593 C C . ILE B 1 98 ? 25.207 -14.879 38.190 1.00 6.85 98 ILE B C 1
ATOM 1594 O O . ILE B 1 98 ? 24.052 -14.631 38.566 1.00 8.01 98 ILE B O 1
ATOM 1599 N N . GLY B 1 99 ? 25.641 -16.117 37.968 1.00 6.43 99 GLY B N 1
ATOM 1600 C CA . GLY B 1 99 ? 24.822 -17.280 38.236 1.00 8.18 99 GLY B CA 1
ATOM 1601 C C . GLY B 1 99 ? 24.951 -17.754 39.670 1.00 8.33 99 GLY B C 1
ATOM 1602 O O . GLY B 1 99 ? 25.738 -17.241 40.464 1.00 9.08 99 GLY B O 1
ATOM 1603 N N . ALA B 1 100 ? 24.154 -18.771 39.996 1.00 9.75 100 ALA B N 1
ATOM 1604 C CA . ALA B 1 100 ? 24.078 -19.257 41.372 1.00 9.02 100 ALA B CA 1
ATOM 1605 C C . ALA B 1 100 ? 25.429 -19.762 41.872 1.00 9.49 100 ALA B C 1
ATOM 1606 O O . ALA B 1 100 ? 25.855 -19.426 42.983 1.00 11.31 100 ALA B O 1
ATOM 1608 N N . ASP B 1 101 ? 26.113 -20.585 41.072 1.00 10.32 101 ASP B N 1
ATOM 1609 C CA . ASP B 1 101 ? 27.421 -21.104 41.484 1.00 12.23 101 ASP B CA 1
ATOM 1610 C C . ASP B 1 101 ? 28.461 -19.993 41.546 1.00 10.59 101 ASP B C 1
ATOM 1611 O O . ASP B 1 101 ? 29.297 -19.962 42.458 1.00 10.76 101 ASP B O 1
ATOM 1616 N N . GLU B 1 102 ? 28.409 -19.056 40.597 1.00 8.05 102 GLU B N 1
ATOM 1617 C CA . GLU B 1 102 ? 29.316 -17.918 40.627 1.00 8.46 102 GLU B CA 1
ATOM 1618 C C . GLU B 1 102 ? 29.120 -17.105 41.899 1.00 8.23 102 GLU B C 1
ATOM 1619 O O . GLU B 1 102 ? 30.092 -16.657 42.512 1.00 8.37 102 GLU B O 1
ATOM 1625 N N . PHE B 1 103 ? 27.869 -16.906 42.317 1.00 8.14 103 PHE B N 1
ATOM 1626 C CA . PHE B 1 103 ? 27.619 -16.146 43.539 1.00 6.90 103 PHE B CA 1
ATOM 1627 C C . PHE B 1 103 ? 28.124 -16.899 44.763 1.00 8.02 103 PHE B C 1
ATOM 1628 O O . PHE B 1 103 ? 28.759 -16.306 45.648 1.00 7.56 103 PHE B O 1
ATOM 1636 N N . ALA B 1 104 ? 27.891 -18.215 44.813 1.00 8.10 104 ALA B N 1
ATOM 1637 C CA . ALA B 1 104 ? 28.394 -19.012 45.928 1.00 8.11 104 ALA B CA 1
ATOM 1638 C C . ALA B 1 104 ? 29.910 -18.902 46.036 1.00 9.65 104 ALA B C 1
ATOM 1639 O O . ALA B 1 104 ? 30.462 -18.804 47.142 1.00 11.79 104 ALA B O 1
ATOM 1641 N N . LYS B 1 105 ? 30.595 -18.865 44.887 1.00 9.55 105 LYS B N 1
ATOM 1642 C CA . LYS B 1 105 ? 32.049 -18.726 44.884 1.00 10.30 105 LYS B CA 1
ATOM 1643 C C . LYS B 1 105 ? 32.486 -17.339 45.354 1.00 14.76 105 LYS B C 1
ATOM 1644 O O . LYS B 1 105 ? 33.503 -17.209 46.047 1.00 13.27 105 LYS B O 1
ATOM 1650 N N . MET B 1 106 ? 31.747 -16.287 44.978 1.00 9.64 106 MET B N 1
ATOM 1651 C CA . MET B 1 106 ? 32.050 -14.956 45.498 1.00 10.36 106 MET B CA 1
ATOM 1652 C C . MET B 1 106 ? 31.981 -14.937 47.015 1.00 12.04 106 MET B C 1
ATOM 1653 O O . MET B 1 106 ? 32.808 -14.289 47.672 1.00 12.37 106 MET B O 1
ATOM 1658 N N . VAL B 1 107 ? 30.988 -15.621 47.593 1.00 9.46 107 VAL B N 1
ATOM 1659 C CA . VAL B 1 107 ? 30.887 -15.667 49.048 1.00 10.84 107 VAL B CA 1
ATOM 1660 C C . VAL B 1 107 ? 32.053 -16.455 49.633 1.00 12.98 107 VAL B C 1
ATOM 1661 O O . VAL B 1 107 ? 32.689 -16.020 50.598 1.00 13.53 107 VAL B O 1
ATOM 1665 N N . ALA B 1 108 ? 32.395 -17.590 49.018 1.00 13.84 108 ALA B N 1
ATOM 1666 C CA . ALA B 1 108 ? 33.488 -18.416 49.532 1.00 13.55 108 ALA B CA 1
ATOM 1667 C C . ALA B 1 108 ? 34.838 -17.715 49.415 1.00 17.74 108 ALA B C 1
ATOM 1668 O O . ALA B 1 108 ? 35.697 -17.857 50.298 1.00 24.44 108 ALA B O 1
ATOM 1670 N N . GLN B 1 109 ? 35.053 -16.961 48.339 1.00 16.35 109 GLN B N 1
ATOM 1671 C CA . GLN B 1 109 ? 36.352 -16.342 48.099 1.00 19.85 109 GLN B CA 1
ATOM 1672 C C . GLN B 1 109 ? 36.541 -15.037 48.854 1.00 21.24 109 GLN B C 1
ATOM 1673 O O . GLN B 1 109 ? 37.664 -14.519 48.894 1.00 21.61 109 GLN B O 1
ATOM 1679 N N . ALA B 1 110 ? 35.487 -14.499 49.455 1.00 18.19 110 ALA B N 1
ATOM 1680 C CA . ALA B 1 110 ? 35.569 -13.207 50.103 1.00 17.20 110 ALA B CA 1
ATOM 1681 C C . ALA B 1 110 ? 36.502 -13.273 51.300 1.00 20.84 110 ALA B C 1
ATOM 1682 O O . ALA B 1 110 ? 36.660 -14.317 51.934 1.00 19.92 110 ALA B O 1
#

Radius of gyration: 19.73 Å; Cα contacts (8 Å, |Δi|>4): 316; chains: 2; bounding box: 34×32×59 Å

CATH classification: 1.10.238.10

InterPro domains:
  IPR002048 EF-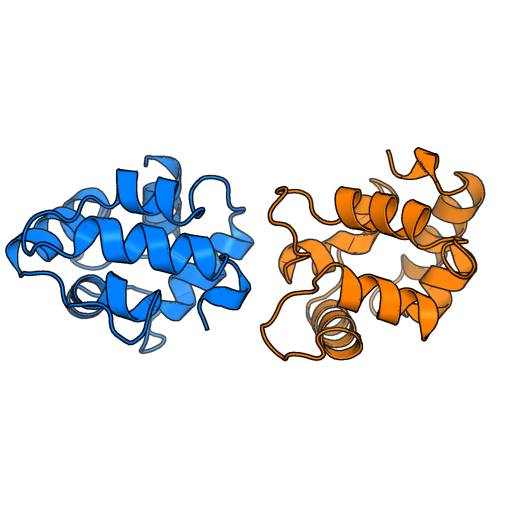hand domain [PF13499] (41-106)
  IPR002048 EF-hand domain [PS50222] (38-73)
  IPR002048 EF-hand domain [PS50222] (77-109)
  IPR002048 EF-hand domain [SM00054] (42-70)
  IPR002048 EF-hand domain [SM00054] (81-109)
  IPR008080 Parvalbumin [PTHR11653] (2-107)
  IPR011992 EF-hand domain pair [SSF47473] (3-106)
  IPR018247 EF-Hand 1, calcium-binding site [PS00018] (51-63)
  IPR018247 EF-Hand 1, calcium-binding site [PS00018] (90-102)

Secondary structure (DSSP, 8-state):
-GGGTS-HHHHHHHHHHT-STT---HHHHHHHTT-TT--HHHHHHHHHHH-TT-SSSB-HHHHHTHHHHH-TTPPPPPHHHHHHHHHHH-TT-SSSB-HHHHHHHHHH-/-GGGTS-HHHHHHHHHTT-STT---HHHHHHHTT-TT--HHHHHHHHHHH-TT-SSEE-HHHHHTHHHHH-TTPPPPPHHHHHHHHHHH-TT-SSSEEHHHHHHHHHH-

Organism: Triakis semifasciata (NCBI:txid30493)

Sequence (218 aa):
PMTKVLKADDINKAVSAFKDPGTFDYKRFFQLVGLKKGKSEAQVKEVFEILDKDQSGFIEEEELKSVLKGFSAHGRDLSDTETKALLAAGDSDHDGKIGADEFAKMVAQAPMTKVLKADDINKAVSAFKDPGTFDYKRFFQLVGLKGKSEAQVKEVFEILDKDQSGFIEEEELKSVLKGFSAHGRDLSDTETKALLAAGDSDHDGKIGADEFAKMVAQA

Solvent-accessible surface area: 11272 Å² total; per-residue (Å²): 124,4,37,63,6,3,74,55,112,39,7,86,136,0,21,54,55,15,133,87,111,53,68,28,53,20,87,111,0,6,96,31,0,26,0,80,73,28,46,146,44,2,8,116,50,0,11,86,40,6,10,133,89,170,54,37,72,1,46,57,106,3,4,60,16,6,1,84,20,11,29,83,178,8,51,58,2,45,99,112,11,2,118,65,10,15,85,39,9,16,88,92,160,75,32,62,0,9,58,123,22,6,36,129,3,11,80,76,34,136,4,77,122,21,9,132,55,106,38,6,72,132,0,6,60,51,10,138,72,122,60,61,28,63,24,94,112,0,5,108,28,0,25,0,72,79,68,62,120,72,64,5,122,55,0,12,93,42,6,10,133,46,170,12,33,54,0,1,83,37,4,4,62,20,7,1,91,21,10,17,96,133,2,53,59,1,50,109,105,16,3,151,62,8,23,83,40,8,16,87,92,154,34,18,5,0,9,59,124,24,6,17,126,3,6,70,72,41

B-factor: mean 15.47, std 8.66, range [4.78, 50.8]

Foldseek 3Di:
DLCVQWPPVLLVVLLVVPQDAPPDDVQVSCVSRVVQPDDLVSLVVLQVLLVPVPPQWNALQSLQCSSCSSPVPGHGHDPVVSVVVCVQQVVVPPRIHHSVSSVVVSVVD/DLCVQWPPVLLVVLLVVCQDAPPDDVQVSCVSRVVQPDDLVNLVVLQCLLVVVNPQWNALQSLQCSSCSSPVPHDGHDPVVSVVVCVLQVVVPPRIHHSVSSVVVSHVD